Protein AF-A0A6B3HM59-F1 (afdb_monomer_lite)

pLDDT: mean 80.78, std 17.05, range [35.06, 98.44]

Foldseek 3Di:
DDFDQDPLRQTDDDDDDDDPVVVVPDDDPVVSRPDHGPNLVVLQVQLQVQLQVQQVVVVHHGFRADSVRDTDDDLCPPPPPPPDPDPDDPDPDPPS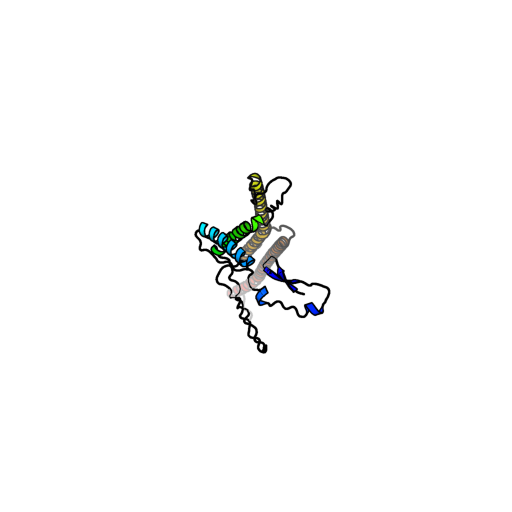PPPPPQPDPVSVSSVVSSVVSVCVSCVVPDDDDDPPDPDDPDDDDDPDDPVDPVVVVVVVVVVVVVVCVVVVVVVVVCCVPVVQVVQLVVQVVVVVVPDLADAGDQDDPDPSSVVRVVSNVVRVVSSVVVVVVVVVVVVVVVVVVVVVVVVVVVVVCVVVVNDDPDD

Secondary structure (DSSP, 8-state):
-EEEE-TTS-EEEE--SS-SHHHHT----HHHHHSPPHHHHHHHHHHHHHHHHHHHHTT-------TTS--SS-----------S-----PPPP--PPPP---SHHHHHHHHHHHHHHHHHHTTTSPSP-------SS----SS----HHHHHHHHHHHHHHHHHHHHHHHHHHHHHHHHHHHHHHHHHHHHTT-S-------SSSHHHHHHHHHHHHHHHHHHHHHHHHHHHHHHHHHHHHHHHHHHHHHHHHHTTSS----

Radius of gyration: 51.24 Å; chains: 1; bounding box: 87×70×143 Å

Structure (mmCIF, N/CA/C/O backbone):
data_AF-A0A6B3HM59-F1
#
_entry.id   AF-A0A6B3HM59-F1
#
loop_
_atom_site.group_PDB
_atom_site.id
_atom_site.type_symbol
_atom_site.label_atom_id
_atom_site.label_alt_id
_atom_site.label_comp_id
_atom_site.label_asym_id
_atom_site.label_entity_id
_atom_site.label_seq_id
_atom_site.pdbx_PDB_ins_code
_atom_site.Cartn_x
_atom_site.Cartn_y
_atom_site.Cartn_z
_atom_site.occupancy
_atom_site.B_iso_or_equiv
_atom_site.auth_seq_id
_atom_site.auth_comp_id
_atom_site.auth_asym_id
_atom_site.auth_atom_id
_atom_site.pdbx_PDB_model_num
ATOM 1 N N . SER A 1 1 ? 33.355 -43.695 -51.136 1.00 66.31 1 SER A N 1
ATOM 2 C CA . SER A 1 1 ? 33.366 -42.277 -50.733 1.00 66.31 1 SER A CA 1
ATOM 3 C C . SER A 1 1 ? 34.790 -41.801 -50.667 1.00 66.31 1 SER A C 1
ATOM 5 O O . SER A 1 1 ? 35.650 -42.598 -50.321 1.00 66.31 1 SER A O 1
ATOM 7 N N . ASP A 1 2 ? 35.014 -40.525 -50.958 1.00 74.62 2 ASP A N 1
ATOM 8 C CA . ASP A 1 2 ? 36.337 -39.910 -50.875 1.00 74.62 2 ASP A CA 1
ATOM 9 C C . ASP A 1 2 ? 36.331 -38.836 -49.785 1.00 74.62 2 ASP A C 1
ATOM 11 O O . ASP A 1 2 ? 35.329 -38.138 -49.583 1.00 74.62 2 ASP A O 1
ATOM 15 N N . VAL A 1 3 ? 37.447 -38.706 -49.065 1.00 74.69 3 VAL A N 1
ATOM 16 C CA . VAL A 1 3 ? 37.662 -37.571 -48.165 1.00 74.69 3 VAL A CA 1
ATOM 17 C C . VAL A 1 3 ? 38.128 -36.405 -49.020 1.00 74.69 3 VAL A C 1
ATOM 19 O O . VAL A 1 3 ? 39.218 -36.426 -49.586 1.00 74.69 3 VAL A O 1
ATOM 22 N N . VAL A 1 4 ? 37.288 -35.383 -49.121 1.00 80.88 4 VAL A N 1
ATOM 23 C CA . VAL A 1 4 ? 37.597 -34.161 -49.862 1.00 80.88 4 VAL A CA 1
ATOM 24 C C . VAL A 1 4 ? 37.768 -33.005 -48.889 1.00 80.88 4 VAL A C 1
ATOM 26 O O . VAL A 1 4 ? 37.036 -32.878 -47.905 1.00 80.88 4 VAL A O 1
ATOM 29 N N . VAL A 1 5 ? 38.737 -32.137 -49.163 1.00 79.94 5 VAL A N 1
ATOM 30 C CA . VAL A 1 5 ? 38.963 -30.932 -48.362 1.00 79.94 5 VAL A CA 1
ATOM 31 C C . VAL A 1 5 ? 37.978 -29.860 -48.815 1.00 79.94 5 VAL A C 1
ATOM 33 O O . VAL A 1 5 ? 37.959 -29.467 -49.981 1.00 79.94 5 VAL A O 1
ATOM 36 N N . GLY A 1 6 ? 37.124 -29.404 -47.900 1.00 77.31 6 GLY A N 1
ATOM 37 C CA . GLY A 1 6 ? 36.188 -28.320 -48.172 1.00 77.31 6 GLY A CA 1
ATOM 38 C C . GLY A 1 6 ? 36.885 -26.955 -48.291 1.00 77.31 6 GLY A C 1
ATOM 39 O O . GLY A 1 6 ? 38.036 -26.809 -47.882 1.00 77.31 6 GLY A O 1
ATOM 40 N N . PRO A 1 7 ? 36.182 -25.912 -48.768 1.00 79.00 7 PRO A N 1
ATOM 41 C CA . PRO A 1 7 ? 36.724 -24.551 -48.878 1.00 79.00 7 PRO A CA 1
ATOM 42 C C . PRO A 1 7 ? 37.246 -23.965 -47.555 1.00 79.00 7 PRO A C 1
ATOM 44 O O . PRO A 1 7 ? 38.160 -23.147 -47.550 1.00 79.00 7 PRO A O 1
ATOM 47 N N . SER A 1 8 ? 36.702 -24.409 -46.418 1.00 75.81 8 SER A N 1
ATOM 48 C CA . SER A 1 8 ? 37.180 -24.039 -45.080 1.00 75.81 8 SER A CA 1
ATOM 49 C C . SER A 1 8 ? 38.502 -24.717 -44.693 1.00 75.81 8 SER A C 1
ATOM 51 O O . SER A 1 8 ? 39.077 -24.398 -43.656 1.00 75.81 8 SER A O 1
ATOM 53 N N . GLY A 1 9 ? 39.005 -25.653 -45.501 1.00 80.62 9 GLY A N 1
ATOM 54 C CA . GLY A 1 9 ? 40.122 -26.530 -45.155 1.00 80.62 9 GLY A CA 1
ATOM 55 C C . GLY A 1 9 ? 39.717 -27.715 -44.276 1.00 80.62 9 GLY A C 1
ATOM 56 O O . GLY A 1 9 ? 40.585 -28.485 -43.880 1.00 80.62 9 GLY A O 1
ATOM 57 N N . ARG A 1 10 ? 38.422 -27.865 -43.964 1.00 82.44 10 ARG A N 1
ATOM 58 C CA . ARG A 1 10 ? 37.894 -28.966 -43.150 1.00 82.44 10 ARG A CA 1
ATOM 59 C C . ARG A 1 10 ? 37.622 -30.192 -44.035 1.00 82.44 10 ARG A C 1
ATOM 61 O O . ARG A 1 10 ? 36.978 -30.030 -45.080 1.00 82.44 10 ARG A O 1
ATOM 68 N N . PRO A 1 11 ? 38.089 -31.394 -43.660 1.00 80.31 11 PRO A N 1
ATOM 69 C CA . PRO A 1 11 ? 37.797 -32.604 -44.416 1.00 80.31 11 PRO A CA 1
ATOM 70 C C . PRO A 1 11 ? 36.307 -32.947 -44.307 1.00 80.31 11 PRO A C 1
ATOM 72 O O . PRO A 1 11 ? 35.694 -32.799 -43.250 1.00 80.31 11 PRO A O 1
ATOM 75 N N . ARG A 1 12 ? 35.714 -33.404 -45.410 1.00 78.12 12 ARG A N 1
ATOM 76 C CA . ARG A 1 12 ? 34.357 -33.958 -45.442 1.00 78.12 12 ARG A CA 1
ATOM 77 C C . ARG A 1 12 ? 34.338 -35.235 -46.266 1.00 78.12 12 ARG A C 1
ATOM 79 O O . ARG A 1 12 ? 35.074 -35.363 -47.243 1.00 78.12 12 ARG A O 1
ATOM 86 N N . VAL A 1 13 ? 33.451 -36.150 -45.905 1.00 79.75 13 VAL A N 1
ATOM 87 C CA . VAL A 1 13 ? 33.196 -37.349 -46.702 1.00 79.75 13 VAL A CA 1
ATOM 88 C C . VAL A 1 13 ? 32.230 -36.981 -47.825 1.00 79.75 13 VAL A C 1
ATOM 90 O O . VAL A 1 13 ? 31.124 -36.512 -47.564 1.00 79.75 13 VAL A O 1
ATOM 93 N N . GLN A 1 14 ? 32.641 -37.178 -49.077 1.00 78.69 14 GLN A N 1
ATOM 94 C CA . GLN A 1 14 ? 31.763 -37.053 -50.236 1.00 78.69 14 GLN A CA 1
ATOM 95 C C . GLN A 1 14 ? 31.458 -38.444 -50.796 1.00 78.69 14 GLN A C 1
ATOM 97 O O . GLN A 1 14 ? 32.353 -39.226 -51.128 1.00 78.69 14 GLN A O 1
ATOM 102 N N . MET A 1 15 ? 30.170 -38.765 -50.887 1.00 74.50 15 MET A N 1
ATOM 103 C CA . MET A 1 15 ? 29.704 -39.991 -51.527 1.00 74.50 15 MET A CA 1
ATOM 104 C C . MET A 1 15 ? 29.770 -39.796 -53.044 1.00 74.50 15 MET A C 1
ATOM 106 O O . MET A 1 15 ? 29.109 -38.913 -53.588 1.00 74.50 15 MET A O 1
ATOM 110 N N . VAL A 1 16 ? 30.604 -40.591 -53.715 1.00 67.94 16 VAL A N 1
ATOM 111 C CA . VAL A 1 16 ? 30.752 -40.598 -55.175 1.00 67.94 16 VAL A CA 1
ATOM 112 C C . VAL A 1 16 ? 30.249 -41.950 -55.676 1.00 67.94 16 VAL A C 1
ATOM 114 O O . VAL A 1 16 ? 30.819 -42.985 -55.327 1.00 67.94 16 VAL A O 1
ATOM 117 N N . GLY A 1 17 ? 29.175 -41.938 -56.469 1.00 69.19 17 GLY A N 1
ATOM 118 C CA . GLY A 1 17 ? 28.487 -43.150 -56.927 1.00 69.19 17 GLY A CA 1
ATOM 119 C C . GLY A 1 17 ? 27.521 -43.748 -55.894 1.00 69.19 17 GLY A C 1
ATOM 120 O O . GLY A 1 17 ? 27.390 -43.241 -54.782 1.00 69.19 17 GLY A O 1
ATOM 121 N N . ASN A 1 18 ? 26.829 -44.824 -56.281 1.00 66.06 18 ASN A N 1
ATOM 122 C CA . ASN A 1 18 ? 25.777 -45.478 -55.489 1.00 66.06 18 ASN A CA 1
ATOM 123 C C . ASN A 1 18 ? 26.248 -46.830 -54.911 1.00 66.06 18 ASN A C 1
ATOM 125 O O . ASN A 1 18 ? 25.523 -47.819 -54.961 1.00 66.06 18 ASN A O 1
ATOM 129 N N . ASP A 1 19 ? 27.498 -46.882 -54.442 1.00 68.38 19 ASP A N 1
ATOM 130 C CA . ASP A 1 19 ? 28.125 -48.085 -53.883 1.00 68.38 19 ASP A CA 1
ATOM 131 C C . ASP A 1 19 ? 28.191 -47.985 -52.342 1.00 68.38 19 ASP A C 1
ATOM 133 O O . ASP A 1 19 ? 29.034 -47.249 -51.809 1.00 68.38 19 ASP A O 1
ATOM 137 N N . PRO A 1 20 ? 27.286 -48.671 -51.616 1.00 63.97 20 PRO A N 1
ATOM 138 C CA . PRO A 1 20 ? 27.190 -48.585 -50.162 1.00 63.97 20 PRO A CA 1
ATOM 139 C C . PRO A 1 20 ? 28.364 -49.254 -49.429 1.00 63.97 20 PRO A C 1
ATOM 141 O O . PRO A 1 20 ? 28.675 -48.842 -48.310 1.00 63.97 20 PRO A O 1
ATOM 144 N N . GLU A 1 21 ? 29.071 -50.218 -50.033 1.00 68.81 21 GLU A N 1
ATOM 145 C CA . GLU A 1 21 ? 30.204 -50.886 -49.369 1.00 68.81 21 GLU A CA 1
ATOM 146 C C . GLU A 1 21 ? 31.419 -49.961 -49.253 1.00 68.81 21 GLU A C 1
ATOM 148 O O . GLU A 1 21 ? 32.135 -49.954 -48.249 1.00 68.81 21 GLU A O 1
ATOM 153 N N . ARG A 1 22 ? 31.603 -49.077 -50.237 1.00 64.19 22 ARG A N 1
ATOM 154 C CA . ARG A 1 22 ? 32.693 -48.090 -50.271 1.00 64.19 22 ARG A CA 1
ATOM 155 C C . ARG A 1 22 ? 32.616 -47.046 -49.149 1.00 64.19 22 ARG A C 1
ATOM 157 O O . ARG A 1 22 ? 33.618 -46.390 -48.859 1.00 64.19 22 ARG A O 1
ATOM 164 N N . ALA A 1 23 ? 31.444 -46.863 -48.542 1.00 62.94 23 ALA A N 1
ATOM 165 C CA . ALA A 1 23 ? 31.237 -45.961 -47.411 1.00 62.94 23 ALA A CA 1
ATOM 166 C C . ALA A 1 23 ? 31.668 -46.571 -46.074 1.00 62.94 23 ALA A C 1
ATOM 168 O O . ALA A 1 23 ? 32.182 -45.854 -45.219 1.00 62.94 23 ALA A O 1
ATOM 169 N N . LEU A 1 24 ? 31.538 -47.893 -45.921 1.00 65.12 24 LEU A N 1
ATOM 170 C CA . LEU A 1 24 ? 31.841 -48.610 -44.677 1.00 65.12 24 LEU A CA 1
ATOM 171 C C . LEU A 1 24 ? 33.333 -48.580 -44.311 1.00 65.12 24 LEU A C 1
ATOM 173 O O . LEU A 1 24 ? 33.685 -48.678 -43.137 1.00 65.12 24 LEU A O 1
ATOM 177 N N . TYR A 1 25 ? 34.212 -48.406 -45.303 1.00 65.19 25 TYR A N 1
ATOM 178 C CA . TYR A 1 25 ? 35.666 -48.391 -45.112 1.00 65.19 25 TYR A CA 1
ATOM 179 C C . TYR A 1 25 ? 36.288 -46.986 -45.091 1.00 65.19 25 TYR A C 1
ATOM 181 O O . TYR A 1 25 ? 37.486 -46.856 -44.841 1.00 65.19 25 TYR A O 1
ATOM 189 N N . THR A 1 26 ? 35.509 -45.923 -45.326 1.00 67.69 26 THR A N 1
ATOM 190 C CA . THR A 1 26 ? 36.031 -44.547 -45.289 1.00 67.69 26 THR A CA 1
ATOM 191 C C . THR A 1 26 ? 36.061 -44.047 -43.850 1.00 67.69 26 THR A C 1
ATOM 193 O O . THR A 1 26 ? 35.017 -43.887 -43.224 1.00 67.69 26 THR A O 1
ATOM 196 N N . LYS A 1 27 ? 37.257 -43.780 -43.320 1.00 64.69 27 LYS A N 1
ATOM 197 C CA . LYS A 1 27 ? 37.447 -43.246 -41.966 1.00 64.69 27 LYS A CA 1
ATOM 198 C C . LYS A 1 27 ? 37.982 -41.817 -42.045 1.00 64.69 27 LYS A C 1
ATOM 200 O O . LYS A 1 27 ? 38.971 -41.572 -42.727 1.00 64.69 27 LYS A O 1
ATOM 205 N N . CYS A 1 28 ? 37.339 -40.891 -41.339 1.00 64.31 28 CYS A N 1
ATOM 206 C CA . CYS A 1 28 ? 37.935 -39.603 -40.983 1.00 64.31 28 CYS A CA 1
ATOM 207 C C . CYS A 1 28 ? 38.449 -39.725 -39.549 1.00 64.31 28 CYS A C 1
ATOM 209 O O . CYS A 1 28 ? 37.668 -40.071 -38.661 1.00 64.31 28 CYS A O 1
ATOM 211 N N . GLU A 1 29 ? 39.737 -39.479 -39.317 1.00 66.00 29 GLU A N 1
ATOM 212 C CA . GLU A 1 29 ? 40.248 -39.427 -37.950 1.00 66.00 29 GLU A CA 1
ATOM 213 C C . GLU A 1 29 ? 39.618 -38.239 -37.206 1.00 66.00 29 GLU A C 1
ATOM 215 O O . GLU A 1 29 ? 39.540 -37.126 -37.727 1.00 66.00 29 GLU A O 1
ATOM 220 N N . LEU A 1 30 ? 39.128 -38.482 -35.987 1.00 60.22 30 LEU A N 1
ATOM 221 C CA . LEU A 1 30 ? 38.480 -37.468 -35.141 1.00 60.22 30 LEU A CA 1
ATOM 222 C C . LEU A 1 30 ? 39.427 -36.301 -34.803 1.00 60.22 30 LEU A C 1
ATOM 224 O O . LEU A 1 30 ? 38.993 -35.155 -34.719 1.00 60.22 30 LEU A O 1
ATOM 228 N N . SER A 1 31 ? 40.728 -36.573 -34.699 1.00 59.97 31 SER A N 1
ATOM 229 C CA . SER A 1 31 ? 41.796 -35.582 -34.499 1.00 59.97 31 SER A CA 1
ATOM 230 C C . SER A 1 31 ? 41.824 -34.500 -35.584 1.00 59.97 31 SER A C 1
ATOM 232 O O . SER A 1 31 ? 42.007 -33.321 -35.275 1.00 59.97 31 SER A O 1
ATOM 234 N N . ASP A 1 32 ? 41.583 -34.873 -36.842 1.00 60.16 32 ASP A N 1
ATOM 235 C CA . ASP A 1 32 ? 41.580 -33.945 -37.979 1.00 60.16 32 ASP A CA 1
ATOM 236 C C . ASP A 1 32 ? 40.306 -33.084 -38.045 1.00 60.16 32 ASP A C 1
ATOM 238 O O . ASP A 1 32 ? 40.286 -32.038 -38.700 1.00 60.16 32 ASP A O 1
ATOM 242 N N . LEU A 1 33 ? 39.236 -33.498 -37.358 1.00 63.56 33 LEU A N 1
ATOM 243 C CA . LEU A 1 33 ? 37.990 -32.737 -37.221 1.00 63.56 33 LEU A CA 1
ATOM 244 C C . LEU A 1 33 ? 38.073 -31.693 -36.094 1.00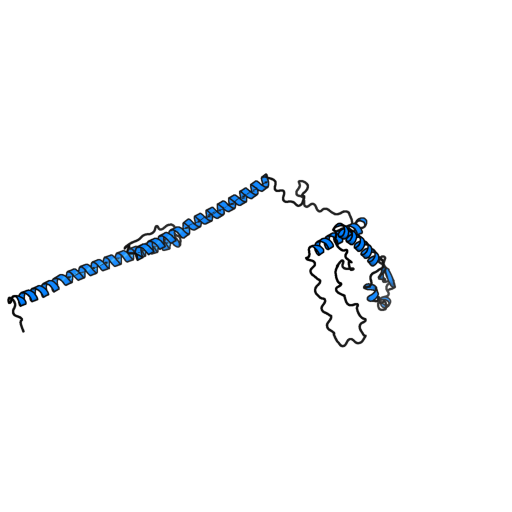 63.56 33 LEU A C 1
ATOM 246 O O . LEU A 1 33 ? 37.471 -30.620 -36.216 1.00 63.56 33 LEU A O 1
ATOM 250 N N . ASP A 1 34 ? 38.837 -31.975 -35.038 1.00 64.31 34 ASP A N 1
ATOM 251 C CA . ASP A 1 34 ? 38.964 -31.101 -33.865 1.00 64.31 34 ASP A CA 1
ATOM 252 C C . ASP A 1 34 ? 40.149 -30.122 -33.952 1.00 64.31 34 ASP A C 1
ATOM 254 O O . ASP A 1 34 ? 40.161 -29.084 -33.276 1.00 64.31 34 ASP A O 1
ATOM 258 N N . ALA A 1 35 ? 41.136 -30.365 -34.819 1.00 72.56 35 ALA A N 1
ATOM 259 C CA . ALA A 1 35 ? 42.233 -29.427 -35.064 1.00 72.56 35 ALA A CA 1
ATOM 260 C C . ALA A 1 35 ? 41.754 -28.150 -35.793 1.00 72.56 35 ALA A C 1
ATOM 262 O O . ALA A 1 35 ? 40.838 -28.203 -36.616 1.00 72.56 35 ALA A O 1
ATOM 263 N N . PRO A 1 36 ? 42.345 -26.968 -35.518 1.00 76.50 36 PRO A N 1
ATOM 264 C CA . PRO A 1 36 ? 41.904 -25.742 -36.158 1.00 76.50 36 PRO A CA 1
ATOM 265 C C . PRO A 1 36 ? 42.410 -25.715 -37.591 1.00 76.50 36 PRO A C 1
ATOM 267 O O . PRO A 1 36 ? 43.612 -25.872 -37.854 1.00 76.50 36 PRO A O 1
ATOM 270 N N . THR A 1 37 ? 41.516 -25.425 -38.526 1.00 85.44 37 THR A N 1
ATOM 271 C CA . THR A 1 37 ? 41.925 -25.268 -39.919 1.00 85.44 37 THR A CA 1
ATOM 272 C C . THR A 1 37 ? 42.835 -24.042 -40.080 1.00 85.44 37 THR A C 1
ATOM 274 O O . THR A 1 37 ? 42.958 -23.168 -39.213 1.00 85.44 37 THR A O 1
ATOM 277 N N . ARG A 1 38 ? 43.533 -23.947 -41.216 1.00 84.88 38 ARG A N 1
ATOM 278 C CA . ARG A 1 38 ? 44.337 -22.753 -41.534 1.00 84.88 38 ARG A CA 1
ATOM 279 C C . ARG A 1 38 ? 43.472 -21.486 -41.594 1.00 84.88 38 ARG A C 1
ATOM 281 O O . ARG A 1 38 ? 43.928 -20.424 -41.177 1.00 84.88 38 ARG A O 1
ATOM 288 N N . THR A 1 39 ? 42.248 -21.604 -42.108 1.00 87.25 39 THR A N 1
ATOM 289 C CA . THR A 1 39 ? 41.317 -20.476 -42.242 1.00 87.25 39 THR A CA 1
ATOM 290 C C . THR A 1 39 ? 40.785 -20.034 -40.878 1.00 87.25 39 THR A C 1
ATOM 292 O O . THR A 1 39 ? 40.776 -18.838 -40.602 1.00 87.25 39 THR A O 1
ATOM 295 N N . GLU A 1 40 ? 40.464 -20.980 -39.991 1.00 87.06 40 GLU A N 1
ATOM 296 C CA . GLU A 1 40 ? 40.026 -20.711 -38.615 1.00 87.06 40 GLU A CA 1
ATOM 297 C C . GLU A 1 40 ? 41.105 -19.989 -37.799 1.00 87.06 40 GLU A C 1
ATOM 299 O O . GLU A 1 40 ? 40.804 -18.984 -37.159 1.00 87.06 40 GLU A O 1
ATOM 304 N N . ARG A 1 41 ? 42.374 -20.427 -37.872 1.00 88.31 41 ARG A N 1
ATOM 305 C CA . ARG A 1 41 ? 43.490 -19.724 -37.201 1.00 88.31 41 ARG A CA 1
ATOM 306 C C . ARG A 1 41 ? 43.638 -18.296 -37.698 1.00 88.31 41 ARG A C 1
ATOM 308 O O . ARG A 1 41 ? 43.670 -17.369 -36.900 1.00 88.31 41 ARG A O 1
ATOM 315 N N . LYS A 1 42 ? 43.653 -18.120 -39.021 1.00 90.12 42 LYS A N 1
ATOM 316 C CA . LYS A 1 42 ? 43.772 -16.798 -39.642 1.00 90.12 42 LYS A CA 1
ATOM 317 C C . LYS A 1 42 ? 42.635 -15.861 -39.212 1.00 90.12 42 LYS A C 1
ATOM 319 O O . LYS A 1 42 ? 42.884 -14.687 -38.955 1.00 90.12 42 LYS A O 1
ATOM 324 N N . ALA A 1 43 ? 41.403 -16.366 -39.134 1.00 90.31 43 ALA A N 1
ATOM 325 C CA . ALA A 1 43 ? 40.252 -15.587 -38.687 1.00 90.31 43 ALA A CA 1
ATOM 326 C C . ALA A 1 43 ? 40.347 -15.222 -37.196 1.00 90.31 43 ALA A C 1
ATOM 328 O O . ALA A 1 43 ? 40.107 -14.070 -36.835 1.00 90.31 43 ALA A O 1
ATOM 329 N N . LEU A 1 44 ? 40.743 -16.169 -36.343 1.00 92.00 44 LEU A N 1
ATOM 330 C CA . LEU A 1 44 ? 40.898 -15.939 -34.907 1.00 92.00 44 LEU A CA 1
ATOM 331 C C . LEU A 1 44 ? 42.029 -14.944 -34.600 1.00 92.00 44 LEU A C 1
ATOM 333 O O . LEU A 1 44 ? 41.862 -14.072 -33.754 1.00 92.00 44 LEU A O 1
ATOM 337 N N . ASP A 1 45 ? 43.155 -15.017 -35.312 1.00 92.12 45 ASP A N 1
ATOM 338 C CA . ASP A 1 45 ? 44.260 -14.064 -35.156 1.00 92.12 45 ASP A CA 1
ATOM 339 C C . ASP A 1 45 ? 43.860 -12.642 -35.572 1.00 92.12 45 ASP A C 1
ATOM 341 O O . ASP A 1 45 ? 44.173 -11.682 -34.868 1.00 92.12 45 ASP A O 1
ATOM 345 N N . ALA A 1 46 ? 43.117 -12.498 -36.675 1.00 93.62 46 ALA A N 1
ATOM 346 C CA . ALA A 1 46 ? 42.589 -11.202 -37.099 1.00 93.62 46 ALA A CA 1
ATOM 347 C C . ALA A 1 46 ? 41.600 -10.619 -36.073 1.00 93.62 46 ALA A C 1
ATOM 349 O O . ALA A 1 46 ? 41.662 -9.429 -35.765 1.00 93.62 46 ALA A O 1
ATOM 350 N N . LEU A 1 47 ? 40.728 -11.459 -35.505 1.00 94.69 47 LEU A N 1
ATOM 351 C CA . LEU A 1 47 ? 39.782 -11.049 -34.468 1.00 94.69 47 LEU A CA 1
ATOM 352 C C . LEU A 1 47 ? 40.498 -10.607 -33.183 1.00 94.69 47 LEU A C 1
ATOM 354 O O . LEU A 1 47 ? 40.168 -9.557 -32.635 1.00 94.69 47 LEU A O 1
ATOM 358 N N . ASN A 1 48 ? 41.504 -11.370 -32.739 1.00 93.31 48 ASN A N 1
ATOM 359 C CA . ASN A 1 48 ? 42.344 -11.013 -31.593 1.00 93.31 48 ASN A CA 1
ATOM 360 C C . ASN A 1 48 ? 43.027 -9.654 -31.803 1.00 93.31 48 ASN A C 1
ATOM 362 O O . ASN A 1 48 ? 42.996 -8.812 -30.913 1.00 93.31 48 ASN A O 1
ATOM 366 N N . GLY A 1 49 ? 43.572 -9.396 -32.997 1.00 94.56 49 GLY A N 1
ATOM 367 C CA . GLY A 1 49 ? 44.205 -8.111 -33.311 1.00 94.56 49 GLY A CA 1
ATOM 368 C C . GLY A 1 49 ? 43.253 -6.911 -33.200 1.00 94.56 49 GLY A C 1
ATOM 369 O O . GLY A 1 49 ? 43.630 -5.873 -32.653 1.00 94.56 49 GLY A O 1
ATOM 370 N N . LEU A 1 50 ? 42.012 -7.053 -33.674 1.00 95.19 50 LEU A N 1
ATOM 371 C CA . LEU A 1 50 ? 40.983 -6.009 -33.578 1.00 95.19 50 LEU A CA 1
ATOM 372 C C . LEU A 1 50 ? 40.506 -5.796 -32.131 1.00 95.19 50 LEU A C 1
ATOM 374 O O . LEU A 1 50 ? 40.374 -4.653 -31.682 1.00 95.19 50 LEU A O 1
ATOM 378 N N . ALA A 1 51 ? 40.290 -6.883 -31.385 1.00 93.56 51 ALA A N 1
ATOM 379 C CA . ALA A 1 51 ? 39.897 -6.821 -29.979 1.00 93.56 51 ALA A CA 1
ATOM 380 C C . ALA A 1 51 ? 40.990 -6.161 -29.118 1.00 93.56 51 ALA A C 1
ATOM 382 O O . ALA A 1 51 ? 40.695 -5.246 -28.347 1.00 93.56 51 ALA A O 1
ATOM 383 N N . ASP A 1 52 ? 42.258 -6.530 -29.324 1.00 93.62 52 ASP A N 1
ATOM 384 C CA . ASP A 1 52 ? 43.408 -5.930 -28.641 1.00 93.62 52 ASP A CA 1
ATOM 385 C C . ASP A 1 52 ? 43.552 -4.439 -28.963 1.00 93.62 52 ASP A C 1
ATOM 387 O O . ASP A 1 52 ? 43.861 -3.635 -28.083 1.00 93.62 52 ASP A O 1
ATOM 391 N N . ALA A 1 53 ? 43.306 -4.035 -30.212 1.00 94.62 53 ALA A N 1
ATOM 392 C CA . ALA A 1 53 ? 43.323 -2.625 -30.589 1.00 94.62 53 ALA A CA 1
ATOM 393 C C . ALA A 1 53 ? 42.230 -1.821 -29.861 1.00 94.62 53 ALA A C 1
ATOM 395 O O . ALA A 1 53 ? 42.475 -0.685 -29.451 1.00 94.62 53 ALA A O 1
ATOM 396 N N . CYS A 1 54 ? 41.039 -2.400 -29.674 1.00 95.50 54 CYS A N 1
ATOM 397 C CA . CYS A 1 54 ? 39.963 -1.801 -28.883 1.00 95.50 54 CYS A CA 1
ATOM 398 C C . CYS A 1 54 ? 40.340 -1.673 -27.400 1.00 95.50 54 CYS A C 1
ATOM 400 O O . CYS A 1 54 ? 40.213 -0.586 -26.833 1.00 95.50 54 CYS A O 1
ATOM 402 N N . LEU A 1 55 ? 40.871 -2.739 -26.798 1.00 92.75 55 LEU A N 1
ATOM 403 C CA . LEU A 1 55 ? 41.270 -2.764 -25.388 1.00 92.75 55 LEU A CA 1
ATOM 404 C C . LEU A 1 55 ? 42.405 -1.782 -25.088 1.00 92.75 55 LEU A C 1
ATOM 406 O O . LEU A 1 55 ? 42.328 -1.025 -24.120 1.00 92.75 55 LEU A O 1
ATOM 410 N N . LYS A 1 56 ? 43.401 -1.693 -25.976 1.00 93.62 56 LYS A N 1
ATOM 411 C CA . LYS A 1 56 ? 44.495 -0.717 -25.859 1.00 93.62 56 LYS A CA 1
ATOM 412 C C . LYS A 1 56 ? 43.997 0.726 -25.855 1.00 93.62 56 LYS A C 1
ATOM 414 O O . LYS A 1 56 ? 44.502 1.531 -25.078 1.00 93.62 56 LYS A O 1
ATOM 419 N N . ARG A 1 57 ? 42.986 1.066 -26.668 1.00 94.12 57 ARG A N 1
ATOM 420 C CA . ARG A 1 57 ? 42.370 2.411 -26.650 1.00 94.12 57 ARG A CA 1
ATOM 421 C C . ARG A 1 57 ? 41.668 2.724 -25.328 1.00 94.12 57 ARG A C 1
ATOM 423 O O . ARG A 1 57 ? 41.554 3.891 -24.976 1.00 94.12 57 ARG A O 1
ATOM 430 N N . GLN A 1 58 ? 41.223 1.701 -24.605 1.00 92.25 58 GLN A N 1
ATOM 431 C CA . GLN A 1 58 ? 40.618 1.828 -23.279 1.00 92.25 58 GLN A CA 1
ATOM 432 C C . GLN A 1 58 ? 41.649 1.743 -22.138 1.00 92.25 58 GLN A C 1
ATOM 434 O O . GLN A 1 58 ? 41.256 1.733 -20.976 1.00 92.25 58 GLN A O 1
ATOM 439 N N . GLY A 1 59 ? 42.953 1.666 -22.444 1.00 91.06 59 GLY A N 1
ATOM 440 C CA . GLY A 1 59 ? 44.016 1.542 -21.440 1.00 91.06 59 GLY A CA 1
ATOM 441 C C . GLY A 1 59 ? 44.076 0.173 -20.754 1.00 91.06 59 GLY A C 1
ATOM 442 O O . GLY A 1 59 ? 44.569 0.079 -19.635 1.00 91.06 59 GLY A O 1
ATOM 443 N N . ARG A 1 60 ? 43.553 -0.877 -21.399 1.00 87.62 60 ARG A N 1
ATOM 444 C CA . ARG A 1 60 ? 43.433 -2.232 -20.840 1.00 87.62 60 ARG A CA 1
ATOM 445 C C . ARG A 1 60 ? 44.437 -3.193 -21.474 1.00 87.62 60 ARG A C 1
ATOM 447 O O . ARG A 1 60 ? 44.873 -2.991 -22.611 1.00 87.62 60 ARG A O 1
ATOM 454 N N . GLU A 1 61 ? 44.782 -4.252 -20.744 1.00 85.69 61 GLU A N 1
ATOM 455 C CA . GLU A 1 61 ? 45.601 -5.344 -21.277 1.00 85.69 61 GLU A CA 1
ATOM 456 C C . GLU A 1 61 ? 44.843 -6.126 -22.360 1.00 85.69 61 GLU A C 1
ATOM 458 O O . GLU A 1 61 ? 43.622 -6.283 -22.303 1.00 85.69 61 GLU A O 1
ATOM 463 N N . GLY A 1 62 ? 45.581 -6.584 -23.373 1.00 82.44 62 GLY A N 1
ATOM 464 C CA . GLY A 1 62 ? 45.030 -7.401 -24.453 1.00 82.44 62 GLY A CA 1
ATOM 465 C C . GLY A 1 62 ? 44.654 -8.803 -23.979 1.00 82.44 62 GLY A C 1
ATOM 466 O O . GLY A 1 62 ? 45.204 -9.310 -23.000 1.00 82.44 62 GLY A O 1
ATOM 467 N N . VAL A 1 63 ? 43.739 -9.450 -24.701 1.00 84.81 63 VAL A N 1
ATOM 468 C CA . VAL A 1 63 ? 43.275 -10.807 -24.385 1.00 84.81 63 VAL A CA 1
ATOM 469 C C . VAL A 1 63 ? 43.428 -11.726 -25.586 1.00 84.81 63 VAL A C 1
ATOM 471 O O . VAL A 1 63 ? 43.294 -11.319 -26.736 1.00 84.81 63 VAL A O 1
ATOM 474 N N . ARG A 1 64 ? 43.676 -13.010 -25.320 1.00 86.12 64 ARG A N 1
ATOM 475 C CA . ARG A 1 64 ? 43.701 -14.045 -26.357 1.00 86.12 64 ARG A CA 1
ATOM 476 C C . ARG A 1 64 ? 42.413 -14.851 -26.287 1.00 86.12 64 ARG A C 1
ATOM 478 O O . ARG A 1 64 ? 42.139 -15.507 -25.286 1.00 86.12 64 ARG A O 1
ATOM 485 N N . LEU A 1 65 ? 41.639 -14.780 -27.360 1.00 85.19 65 LEU A N 1
ATOM 486 C CA . LEU A 1 65 ? 40.419 -15.548 -27.548 1.00 85.19 65 LEU A CA 1
ATOM 487 C C . LEU A 1 65 ? 40.750 -16.970 -27.997 1.00 85.19 65 LEU A C 1
ATOM 489 O O . LEU A 1 65 ? 41.605 -17.175 -28.866 1.00 85.19 65 LEU A O 1
ATOM 493 N N . ASN A 1 66 ? 40.021 -17.942 -27.454 1.00 82.69 66 ASN A N 1
ATOM 494 C CA . ASN A 1 66 ? 39.980 -19.304 -27.977 1.00 82.69 66 ASN A CA 1
ATOM 495 C C . ASN A 1 66 ? 38.933 -19.435 -29.105 1.00 82.69 66 ASN A C 1
ATOM 497 O O . ASN A 1 66 ? 38.247 -18.477 -29.467 1.00 82.69 66 ASN A O 1
ATOM 501 N N . ARG A 1 67 ? 38.769 -20.639 -29.669 1.00 77.81 67 ARG A N 1
ATOM 502 C CA . ARG A 1 67 ? 37.813 -20.868 -30.775 1.00 77.81 67 ARG A CA 1
ATOM 503 C C . ARG A 1 67 ? 36.347 -20.664 -30.391 1.00 77.81 67 ARG A C 1
ATOM 505 O O . ARG A 1 67 ? 35.535 -20.383 -31.264 1.00 77.81 67 ARG A O 1
ATOM 512 N N . GLY A 1 68 ? 36.018 -20.802 -29.108 1.00 77.81 68 GLY A N 1
ATOM 513 C CA . GLY A 1 68 ? 34.691 -20.508 -28.573 1.00 77.81 68 GLY A CA 1
ATOM 514 C C . GLY A 1 68 ? 34.464 -19.019 -28.302 1.00 77.81 68 GLY A C 1
ATOM 515 O O . GLY A 1 68 ? 33.410 -18.665 -27.791 1.00 77.81 68 GLY A O 1
ATOM 516 N N . LEU A 1 69 ? 35.428 -18.155 -28.649 1.00 83.19 69 LEU A N 1
ATOM 517 C CA . LEU A 1 69 ? 35.420 -16.718 -28.364 1.00 83.19 69 LEU A CA 1
ATOM 518 C C . LEU A 1 69 ? 35.450 -16.389 -26.862 1.00 83.19 69 LEU A C 1
ATOM 520 O O . LEU A 1 69 ? 35.047 -15.299 -26.464 1.00 83.19 69 LEU A O 1
ATOM 524 N N . TYR A 1 70 ? 35.959 -17.309 -26.040 1.00 80.31 70 TYR A N 1
ATOM 525 C CA . TYR A 1 70 ? 36.200 -17.087 -24.615 1.00 80.31 70 TYR A CA 1
ATOM 526 C C . TYR A 1 70 ? 37.630 -16.590 -24.380 1.00 80.31 70 TYR A C 1
ATOM 528 O O . TYR A 1 70 ? 38.542 -16.929 -25.138 1.00 80.31 70 TYR A O 1
ATOM 536 N N . TRP A 1 71 ? 37.823 -15.822 -23.309 1.00 80.69 71 TRP A N 1
ATOM 537 C CA . TRP A 1 71 ? 39.111 -15.299 -22.844 1.00 80.69 71 TRP A CA 1
ATOM 538 C C . TRP A 1 71 ? 39.384 -15.739 -21.399 1.00 80.69 71 TRP A C 1
ATOM 540 O O . TRP A 1 71 ? 38.467 -16.096 -20.662 1.00 80.69 71 TRP A O 1
ATOM 550 N N . GLY A 1 72 ? 40.651 -15.695 -20.983 1.00 69.69 72 GLY A N 1
ATOM 551 C CA . GLY A 1 72 ? 41.092 -16.111 -19.646 1.00 69.69 72 GLY A CA 1
ATOM 552 C C . GLY A 1 72 ? 41.862 -17.432 -19.657 1.00 69.69 72 GLY A C 1
ATOM 553 O O . GLY A 1 72 ? 42.048 -18.038 -20.711 1.00 69.69 72 GLY A O 1
ATOM 554 N N . LYS A 1 73 ? 42.363 -17.858 -18.485 1.00 57.06 73 LYS A N 1
ATOM 555 C CA . LYS A 1 73 ? 43.066 -19.145 -18.343 1.00 57.06 73 LYS A CA 1
ATOM 556 C C . LYS A 1 73 ? 42.159 -20.247 -18.874 1.00 57.06 73 LYS A C 1
ATOM 558 O O . LYS A 1 73 ? 41.042 -20.403 -18.390 1.00 57.06 73 LYS A O 1
ATOM 563 N N . GLU A 1 74 ? 42.644 -20.956 -19.886 1.00 48.91 74 GLU A N 1
ATOM 564 C CA . GLU A 1 74 ? 41.942 -22.072 -20.498 1.00 48.91 74 GLU A CA 1
ATOM 565 C C . GLU A 1 74 ? 41.413 -23.007 -19.406 1.00 48.91 74 GLU A C 1
ATOM 567 O O . GLU A 1 74 ? 42.172 -23.482 -18.558 1.00 48.91 74 GLU A O 1
ATOM 572 N N . ILE A 1 75 ? 40.119 -23.331 -19.472 1.00 43.88 75 ILE A N 1
ATOM 573 C CA . ILE A 1 75 ? 39.715 -24.693 -19.141 1.00 43.88 75 ILE A CA 1
ATOM 574 C C . ILE A 1 75 ? 40.518 -25.529 -20.129 1.00 43.88 75 ILE A C 1
ATOM 576 O O . ILE A 1 75 ? 40.207 -25.541 -21.321 1.00 43.88 75 ILE A O 1
ATOM 580 N N . ALA A 1 76 ? 41.612 -26.120 -19.658 1.00 36.34 76 ALA A N 1
ATOM 581 C CA . ALA A 1 76 ? 42.346 -27.109 -20.413 1.00 36.34 76 ALA A CA 1
ATOM 582 C C . ALA A 1 76 ? 41.354 -28.238 -20.698 1.00 36.34 76 ALA A C 1
ATOM 584 O O . ALA A 1 76 ? 41.152 -29.130 -19.873 1.00 36.34 76 ALA A O 1
ATOM 585 N N . VAL A 1 77 ? 40.679 -28.178 -21.848 1.00 41.50 77 VAL A N 1
ATOM 586 C CA . VAL A 1 77 ? 40.028 -29.354 -22.399 1.00 41.50 77 VAL A CA 1
ATOM 587 C C . VAL A 1 77 ? 41.194 -30.267 -22.695 1.00 41.50 77 VAL A C 1
ATOM 589 O O . VAL A 1 77 ? 41.968 -30.035 -23.621 1.00 41.50 77 VAL A O 1
ATOM 592 N N . THR A 1 78 ? 41.394 -31.203 -21.774 1.00 35.06 78 THR A N 1
ATOM 593 C CA . THR A 1 78 ? 42.443 -32.205 -21.839 1.00 35.06 78 THR A CA 1
ATOM 594 C C . THR A 1 78 ? 42.386 -32.778 -23.246 1.00 35.06 78 THR A C 1
ATOM 596 O O . THR A 1 78 ? 41.321 -33.242 -23.657 1.00 35.06 78 THR A O 1
ATOM 599 N N . GLU A 1 79 ? 43.484 -32.670 -24.004 1.00 36.88 79 GLU A N 1
ATOM 600 C CA . GLU A 1 79 ? 43.593 -33.334 -25.303 1.00 36.88 79 GLU A CA 1
ATOM 601 C C . GLU A 1 79 ? 43.054 -34.761 -25.149 1.00 36.88 79 GLU A C 1
ATOM 603 O O . GLU A 1 79 ? 43.354 -35.396 -24.126 1.00 36.88 79 GLU A O 1
ATOM 608 N N . PRO A 1 80 ? 42.256 -35.289 -26.096 1.00 36.75 80 PRO A N 1
ATOM 609 C CA . PRO A 1 80 ? 41.882 -36.688 -26.058 1.00 36.75 80 PRO A CA 1
ATOM 610 C C . PRO A 1 80 ? 43.168 -37.502 -26.215 1.00 36.75 80 PRO A C 1
ATOM 612 O O . PRO A 1 80 ? 43.615 -37.807 -27.318 1.00 36.75 80 PRO A O 1
ATOM 615 N N . ARG A 1 81 ? 43.803 -37.827 -25.086 1.00 43.03 81 ARG A N 1
ATOM 616 C CA . ARG A 1 81 ? 44.866 -38.816 -25.010 1.00 43.03 81 ARG A CA 1
ATOM 617 C C . ARG A 1 81 ? 44.253 -40.073 -25.614 1.00 43.03 81 ARG A C 1
ATOM 619 O O . ARG A 1 81 ? 43.210 -40.510 -25.126 1.00 43.03 81 ARG A O 1
ATOM 626 N N . GLN A 1 82 ? 44.850 -40.572 -26.702 1.00 42.41 82 GLN A N 1
ATOM 627 C CA . GLN A 1 82 ? 44.427 -41.792 -27.394 1.00 42.41 82 GLN A CA 1
ATOM 628 C C . GLN A 1 82 ? 43.936 -42.801 -26.361 1.00 42.41 82 GLN A C 1
ATOM 630 O O . GLN A 1 82 ? 44.694 -43.145 -25.448 1.00 42.41 82 GLN A O 1
ATOM 635 N N . LEU A 1 83 ? 42.665 -43.212 -26.461 1.00 43.00 83 LEU A N 1
ATOM 636 C CA . LEU A 1 83 ? 42.164 -44.281 -25.610 1.00 43.00 83 LEU A CA 1
ATOM 637 C C . LEU A 1 83 ? 43.102 -45.478 -25.815 1.00 43.00 83 LEU A C 1
ATOM 639 O O . LEU A 1 83 ? 43.240 -45.931 -26.955 1.00 43.00 83 LEU A O 1
ATOM 643 N N . PRO A 1 84 ? 43.756 -45.991 -24.757 1.00 43.91 84 PRO A N 1
ATOM 644 C CA . PRO A 1 84 ? 44.365 -47.305 -24.830 1.00 43.91 84 PRO A CA 1
ATOM 645 C C . PRO A 1 84 ? 43.274 -48.285 -25.262 1.00 43.91 84 PRO A C 1
ATOM 647 O O . PRO A 1 84 ? 42.143 -48.197 -24.782 1.00 43.91 84 PRO A O 1
ATOM 650 N N . SER A 1 85 ? 43.608 -49.212 -26.153 1.00 50.75 85 SER A N 1
ATOM 651 C CA . SER A 1 85 ? 42.686 -50.196 -26.739 1.00 50.75 85 SER A CA 1
ATOM 652 C C . SER A 1 85 ? 42.016 -51.139 -25.723 1.00 50.75 85 SER A C 1
ATOM 654 O O . SER A 1 85 ? 41.202 -51.971 -26.113 1.00 50.75 85 SER A O 1
ATOM 656 N N . ASP A 1 86 ? 42.300 -50.979 -24.430 1.00 51.12 86 ASP A N 1
ATOM 657 C CA . ASP A 1 86 ? 41.807 -51.803 -23.335 1.00 51.12 86 ASP A CA 1
ATOM 658 C C . ASP A 1 86 ? 40.892 -50.973 -22.418 1.00 51.12 86 ASP A C 1
ATOM 660 O O . ASP A 1 86 ? 41.274 -50.505 -21.343 1.00 51.12 86 ASP A O 1
ATOM 664 N N . VAL A 1 87 ? 39.643 -50.763 -22.844 1.00 46.25 87 VAL A N 1
ATOM 665 C CA . VAL A 1 87 ? 38.614 -50.147 -21.994 1.00 46.25 87 VAL A CA 1
ATOM 666 C C . VAL A 1 87 ? 38.099 -51.195 -21.010 1.00 46.25 87 VAL A C 1
ATOM 668 O O . VAL A 1 87 ? 37.154 -51.933 -21.285 1.00 46.25 87 VAL A O 1
ATOM 671 N N . ARG A 1 88 ? 38.716 -51.250 -19.829 1.00 50.72 88 ARG A N 1
ATOM 672 C CA . ARG A 1 88 ? 38.130 -51.915 -18.659 1.00 50.72 88 ARG A CA 1
ATOM 673 C C . ARG A 1 88 ? 38.421 -51.190 -17.351 1.00 50.72 88 ARG A C 1
ATOM 675 O O . ARG A 1 88 ? 38.595 -51.826 -16.327 1.00 50.72 88 ARG A O 1
ATOM 682 N N . GLU A 1 89 ? 38.420 -49.861 -17.367 1.00 48.84 89 GLU A N 1
ATOM 683 C CA . GLU A 1 89 ? 38.211 -49.090 -16.141 1.00 48.84 89 GLU A CA 1
ATOM 684 C C . GLU A 1 89 ? 37.728 -47.680 -16.484 1.00 48.84 89 GLU A C 1
ATOM 686 O O . GLU A 1 89 ? 38.440 -46.892 -17.108 1.00 48.84 89 GLU A O 1
ATOM 691 N N . ALA A 1 90 ? 36.486 -47.369 -16.111 1.00 44.84 90 ALA A N 1
ATOM 692 C CA . ALA A 1 90 ? 35.947 -46.022 -16.212 1.00 44.84 90 ALA A CA 1
ATOM 693 C C . ALA A 1 90 ? 36.651 -45.151 -15.166 1.00 44.84 90 ALA A C 1
ATOM 695 O O . ALA A 1 90 ? 36.227 -45.071 -14.014 1.00 44.84 90 ALA A O 1
ATOM 696 N N . ARG A 1 91 ? 37.761 -44.515 -15.551 1.00 50.72 91 ARG A N 1
ATOM 697 C CA . ARG A 1 91 ? 38.314 -43.432 -14.738 1.00 50.72 91 ARG A CA 1
ATOM 698 C C . ARG A 1 91 ? 37.309 -42.278 -14.729 1.00 50.72 91 ARG A C 1
ATOM 700 O O . ARG A 1 91 ? 36.751 -41.974 -15.786 1.00 50.72 91 ARG A O 1
ATOM 707 N N . PRO A 1 92 ? 37.076 -41.632 -13.575 1.00 44.75 92 PRO A N 1
ATOM 708 C CA . PRO A 1 92 ? 36.228 -40.453 -13.519 1.00 44.75 92 PRO A CA 1
ATOM 709 C C . PRO A 1 92 ? 36.790 -39.402 -14.478 1.00 44.75 92 PRO A C 1
ATOM 711 O O . PRO A 1 92 ? 37.967 -39.041 -14.397 1.00 44.75 92 PRO A O 1
ATOM 714 N N . VAL A 1 93 ? 35.951 -38.953 -15.414 1.00 49.84 93 VAL A N 1
ATOM 715 C CA . VAL A 1 93 ? 36.239 -37.783 -16.245 1.00 49.84 93 VAL A CA 1
ATOM 716 C C . VAL A 1 93 ? 36.519 -36.636 -15.270 1.00 49.84 93 VAL A C 1
ATOM 718 O O . VAL A 1 93 ? 35.697 -36.431 -14.371 1.00 49.84 93 VAL A O 1
ATOM 721 N N . PRO A 1 94 ? 37.666 -35.934 -15.362 1.00 50.19 94 PRO A N 1
ATOM 722 C CA . PRO A 1 94 ? 37.918 -34.795 -14.492 1.00 50.19 94 PRO A CA 1
ATOM 723 C C . PRO A 1 94 ? 36.733 -33.839 -14.614 1.00 50.19 94 PRO A C 1
ATOM 725 O O . PRO A 1 94 ? 36.315 -33.508 -15.725 1.00 50.19 94 PRO A O 1
ATOM 728 N N . ALA A 1 95 ? 36.147 -33.471 -13.472 1.00 45.75 95 ALA A N 1
ATOM 729 C CA . ALA A 1 95 ? 35.042 -32.531 -13.434 1.00 45.75 95 ALA A CA 1
ATOM 730 C C . ALA A 1 95 ? 35.496 -31.261 -14.156 1.00 45.75 95 ALA A C 1
ATOM 732 O O . ALA A 1 95 ? 36.455 -30.616 -13.733 1.00 45.75 95 ALA A O 1
ATOM 733 N N . VAL A 1 96 ? 34.848 -30.950 -15.278 1.00 51.81 96 VAL A N 1
ATOM 734 C CA . VAL A 1 96 ? 35.035 -29.672 -15.956 1.00 51.81 96 VAL A CA 1
ATOM 735 C C . VAL A 1 96 ? 34.595 -28.622 -14.944 1.00 51.81 96 VAL A C 1
ATOM 737 O O . VAL A 1 96 ? 33.412 -28.563 -14.606 1.00 51.81 96 VAL A O 1
ATOM 740 N N . GLU A 1 97 ? 35.549 -27.870 -14.389 1.00 47.91 97 GLU A N 1
ATOM 741 C CA . GLU A 1 97 ? 35.227 -26.745 -13.515 1.00 47.91 97 GLU A CA 1
ATOM 742 C C . GLU A 1 97 ? 34.215 -25.854 -14.247 1.00 47.91 97 GLU A C 1
ATOM 744 O O . GLU A 1 97 ? 34.391 -25.594 -15.446 1.00 47.91 97 GLU A O 1
ATOM 749 N N . PRO A 1 98 ? 33.127 -25.428 -13.578 1.00 48.25 98 PRO A N 1
ATOM 750 C CA . PRO A 1 98 ? 32.160 -24.547 -14.208 1.00 48.25 98 PRO A CA 1
ATOM 751 C C . PRO A 1 98 ? 32.907 -23.314 -14.741 1.00 48.25 98 PRO A C 1
ATOM 753 O O . PRO A 1 98 ? 33.753 -22.769 -14.023 1.00 48.25 98 PRO A O 1
ATOM 756 N N . PRO A 1 99 ? 32.645 -22.884 -15.991 1.00 57.06 99 PRO A N 1
ATOM 757 C CA . PRO A 1 99 ? 33.298 -21.713 -16.553 1.00 57.06 99 PRO A CA 1
ATOM 758 C C . PRO A 1 99 ? 33.183 -20.534 -15.592 1.00 57.06 99 PRO A C 1
ATOM 760 O O . PRO A 1 99 ? 32.110 -20.288 -15.040 1.00 57.06 99 PRO A O 1
ATOM 763 N N . ARG A 1 100 ? 34.290 -19.813 -15.389 1.00 64.38 100 ARG A N 1
ATOM 764 C CA . ARG A 1 100 ? 34.306 -18.580 -14.595 1.00 64.38 100 ARG A CA 1
ATOM 765 C C . ARG A 1 100 ? 33.163 -17.668 -15.056 1.00 64.38 100 ARG A C 1
ATOM 767 O O . ARG A 1 100 ? 33.043 -17.385 -16.246 1.00 64.38 100 ARG A O 1
ATOM 774 N N . GLU A 1 101 ? 32.346 -17.193 -14.120 1.00 60.69 101 GLU A N 1
ATOM 775 C CA . GLU A 1 101 ? 31.313 -16.199 -14.412 1.00 60.69 101 GLU A CA 1
ATOM 776 C C . GLU A 1 101 ? 31.969 -14.863 -14.798 1.00 60.69 101 GLU A C 1
ATOM 778 O O . GLU A 1 101 ? 32.656 -14.231 -13.995 1.00 60.69 101 GLU A O 1
ATOM 783 N N . PHE A 1 102 ? 31.764 -14.441 -16.048 1.00 65.50 102 PHE A N 1
ATOM 784 C CA . PHE A 1 102 ? 32.286 -13.199 -16.626 1.00 65.50 102 PHE A CA 1
ATOM 785 C C . PHE A 1 102 ? 31.433 -11.987 -16.208 1.00 65.50 102 PHE A C 1
ATOM 787 O O . PHE A 1 102 ? 30.736 -11.387 -17.027 1.00 65.50 102 PHE A O 1
ATOM 794 N N . THR A 1 103 ? 31.411 -11.661 -14.914 1.00 67.06 103 THR A N 1
ATOM 795 C CA . THR A 1 103 ? 30.544 -10.605 -14.349 1.00 67.06 103 THR A CA 1
ATOM 796 C C . THR A 1 103 ? 31.284 -9.309 -14.004 1.00 67.06 103 THR A C 1
ATOM 798 O O . THR A 1 103 ? 30.640 -8.314 -13.657 1.00 67.06 103 THR A O 1
ATOM 801 N N . GLY A 1 104 ? 32.616 -9.286 -14.128 1.00 75.94 104 GLY A N 1
ATOM 802 C CA . GLY A 1 104 ? 33.439 -8.120 -13.812 1.00 75.94 104 GLY A CA 1
ATOM 803 C C . GLY A 1 104 ? 33.254 -6.949 -14.785 1.00 75.94 104 GLY A C 1
ATOM 804 O O . GLY A 1 104 ? 32.828 -7.112 -15.929 1.00 75.94 104 GLY A O 1
ATOM 805 N N . GLU A 1 105 ? 33.615 -5.740 -14.343 1.00 75.38 105 GLU A N 1
ATOM 806 C CA . GLU A 1 105 ? 33.658 -4.551 -15.211 1.00 75.38 105 GLU A CA 1
ATOM 807 C C . GLU A 1 105 ? 34.611 -4.754 -16.401 1.00 75.38 105 GLU A C 1
ATOM 809 O O . GLU A 1 105 ? 34.275 -4.417 -17.539 1.00 75.38 105 GLU A O 1
ATOM 814 N N . ASP A 1 106 ? 35.751 -5.397 -16.147 1.00 81.56 106 ASP A N 1
ATOM 815 C CA . ASP A 1 106 ? 36.736 -5.761 -17.165 1.00 81.56 106 ASP A CA 1
ATOM 816 C C . ASP A 1 106 ? 36.166 -6.769 -18.170 1.00 81.56 106 ASP A C 1
ATOM 818 O O . ASP A 1 106 ? 36.350 -6.604 -19.374 1.00 81.56 106 ASP A O 1
ATOM 822 N N . ASP A 1 107 ? 35.393 -7.756 -17.707 1.00 83.56 107 ASP A N 1
ATOM 823 C CA . ASP A 1 107 ? 34.759 -8.756 -18.573 1.00 83.56 107 ASP A CA 1
ATOM 824 C C . ASP A 1 107 ? 33.727 -8.125 -19.509 1.00 83.56 107 ASP A C 1
ATOM 826 O O . ASP A 1 107 ? 33.652 -8.475 -20.688 1.00 83.56 107 ASP A O 1
ATOM 830 N N . ARG A 1 108 ? 32.963 -7.140 -19.018 1.00 84.75 108 ARG A N 1
ATOM 831 C CA . ARG A 1 108 ? 32.009 -6.382 -19.838 1.00 84.75 108 ARG A CA 1
ATOM 832 C C . ARG A 1 108 ? 32.724 -5.543 -20.899 1.00 84.75 108 ARG A C 1
ATOM 834 O O . ARG A 1 108 ? 32.258 -5.474 -22.039 1.00 84.75 108 ARG A O 1
ATOM 841 N N . ALA A 1 109 ? 33.849 -4.923 -20.543 1.00 86.81 109 ALA A N 1
ATOM 842 C CA . ALA A 1 109 ? 34.669 -4.157 -21.478 1.00 86.81 109 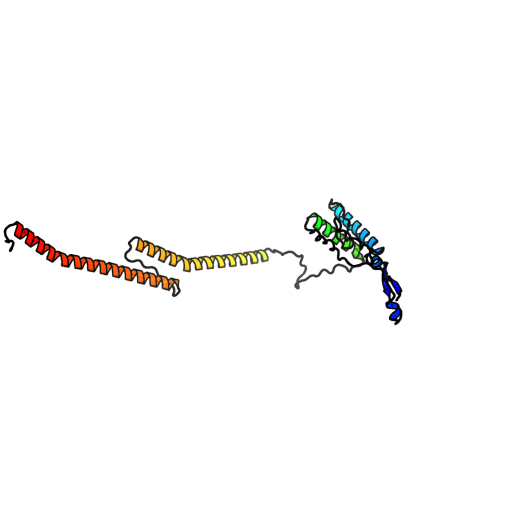ALA A CA 1
ATOM 843 C C . ALA A 1 109 ? 35.287 -5.059 -22.561 1.00 86.81 109 ALA A C 1
ATOM 845 O O . ALA A 1 109 ? 35.208 -4.736 -23.749 1.00 86.81 109 ALA A O 1
ATOM 846 N N . ILE A 1 110 ? 35.819 -6.221 -22.169 1.00 88.75 110 ILE A N 1
ATOM 847 C CA . ILE A 1 110 ? 36.353 -7.228 -23.092 1.00 88.75 110 ILE A CA 1
ATOM 848 C C . ILE A 1 110 ? 35.250 -7.742 -24.018 1.00 88.75 110 ILE A C 1
ATOM 850 O O . ILE A 1 110 ? 35.414 -7.677 -25.234 1.00 88.75 110 ILE A O 1
ATOM 854 N N . ALA A 1 111 ? 34.098 -8.155 -23.484 1.00 88.94 111 ALA A N 1
ATOM 855 C CA . ALA A 1 111 ? 32.967 -8.629 -24.281 1.00 88.94 111 ALA A CA 1
ATOM 856 C C . ALA A 1 111 ? 32.498 -7.585 -25.312 1.00 88.94 111 ALA A C 1
ATOM 858 O O . ALA A 1 111 ? 32.231 -7.924 -26.467 1.00 88.94 111 ALA A O 1
ATOM 859 N N . SER A 1 112 ? 32.455 -6.306 -24.921 1.00 91.06 112 SER A N 1
ATOM 860 C CA . SER A 1 112 ? 32.120 -5.193 -25.817 1.00 91.06 112 SER A CA 1
ATOM 861 C C . SER A 1 112 ? 33.146 -5.028 -26.949 1.00 91.06 112 SER A C 1
ATOM 863 O O . SER A 1 112 ? 32.778 -4.931 -28.126 1.00 91.06 112 SER A O 1
ATOM 865 N N . CYS A 1 113 ? 34.443 -5.075 -26.623 1.00 93.19 113 CYS A N 1
ATOM 866 C CA . CYS A 1 113 ? 35.511 -5.014 -27.620 1.00 93.19 113 CYS A CA 1
ATOM 867 C C . CYS A 1 113 ? 35.499 -6.221 -28.570 1.00 93.19 113 CYS A C 1
ATOM 869 O O . CYS A 1 113 ? 35.646 -6.037 -29.777 1.00 93.19 113 CYS A O 1
ATOM 871 N N . VAL A 1 114 ? 35.261 -7.435 -28.065 1.00 92.94 114 VAL A N 1
ATOM 872 C CA . VAL A 1 114 ? 35.136 -8.656 -28.881 1.00 92.94 114 VAL A CA 1
ATOM 873 C C . VAL A 1 114 ? 33.924 -8.570 -29.813 1.00 92.94 114 VAL A C 1
ATOM 875 O O . VAL A 1 114 ? 34.036 -8.883 -30.999 1.00 92.94 114 VAL A O 1
ATOM 878 N N . GLY A 1 115 ? 32.776 -8.099 -29.316 1.00 91.88 115 GLY A N 1
ATOM 879 C CA . GLY A 1 115 ? 31.568 -7.902 -30.124 1.00 91.88 115 GLY A CA 1
ATOM 880 C C . GLY A 1 115 ? 31.766 -6.885 -31.252 1.00 91.88 115 GLY A C 1
ATOM 881 O O . GLY A 1 115 ? 31.362 -7.128 -32.393 1.00 91.88 115 GLY A O 1
ATOM 882 N N . THR A 1 116 ? 32.456 -5.780 -30.957 1.00 91.25 116 THR A N 1
ATOM 883 C CA . THR A 1 116 ? 32.798 -4.746 -31.947 1.00 91.25 116 THR A CA 1
ATOM 884 C C . THR A 1 116 ? 33.774 -5.285 -32.992 1.00 91.25 116 THR A C 1
ATOM 886 O O . THR A 1 116 ? 33.501 -5.197 -34.187 1.00 91.25 116 THR A O 1
ATOM 889 N N . ALA A 1 117 ? 34.861 -5.924 -32.553 1.00 93.94 117 ALA A N 1
ATOM 890 C CA . ALA A 1 117 ? 35.870 -6.527 -33.422 1.00 93.94 117 ALA A CA 1
ATOM 891 C C . ALA A 1 117 ? 35.272 -7.580 -34.366 1.00 93.94 117 ALA A C 1
ATOM 893 O O . ALA A 1 117 ? 35.598 -7.623 -35.552 1.00 93.94 117 ALA A O 1
ATOM 894 N N . ARG A 1 118 ? 34.350 -8.408 -33.861 1.00 92.88 118 ARG A N 1
ATOM 895 C CA . ARG A 1 118 ? 33.636 -9.402 -34.670 1.00 92.88 118 ARG A CA 1
ATOM 896 C C . ARG A 1 118 ? 32.736 -8.742 -35.711 1.00 92.88 118 ARG A C 1
ATOM 898 O O . ARG A 1 118 ? 32.707 -9.189 -36.855 1.00 92.88 118 ARG A O 1
ATOM 905 N N . SER A 1 119 ? 32.012 -7.695 -35.323 1.00 90.06 119 SER A N 1
ATOM 906 C CA . SER A 1 119 ? 31.152 -6.942 -36.243 1.00 90.06 119 SER A CA 1
ATOM 907 C C . SER A 1 119 ? 31.973 -6.287 -37.358 1.00 90.06 119 SER A C 1
ATOM 909 O O . SER A 1 119 ? 31.599 -6.367 -38.524 1.00 90.06 119 SER A O 1
ATOM 911 N N . GLU A 1 120 ? 33.135 -5.722 -37.020 1.00 92.50 120 GLU A N 1
ATOM 912 C CA . GLU A 1 120 ? 34.084 -5.151 -37.980 1.00 92.50 120 GLU A CA 1
ATOM 913 C C . GLU A 1 120 ? 34.646 -6.218 -38.931 1.00 92.50 120 GLU A C 1
ATOM 915 O O . GLU A 1 120 ? 34.577 -6.052 -40.149 1.00 92.50 120 GLU A O 1
ATOM 920 N N . GLN A 1 121 ? 35.111 -7.355 -38.399 1.00 93.00 121 GLN A N 1
ATOM 921 C CA . GLN A 1 121 ? 35.631 -8.474 -39.193 1.00 93.00 121 GLN A CA 1
ATOM 922 C C . GLN A 1 121 ? 34.599 -9.020 -40.189 1.00 93.00 121 GLN A C 1
ATOM 924 O O . GLN A 1 121 ? 34.948 -9.390 -41.312 1.00 93.00 121 GLN A O 1
ATOM 929 N N . LEU A 1 122 ? 33.334 -9.092 -39.776 1.00 91.38 122 LEU A N 1
ATOM 930 C CA . LEU A 1 122 ? 32.257 -9.652 -40.585 1.00 91.38 122 LEU A CA 1
ATOM 931 C C . LEU A 1 122 ? 31.577 -8.626 -41.490 1.00 91.38 122 LEU A C 1
ATOM 933 O O . LEU A 1 122 ? 30.819 -9.039 -42.359 1.00 91.38 122 LEU A O 1
ATOM 937 N N . SER A 1 123 ? 31.861 -7.330 -41.341 1.00 88.44 123 SER A N 1
ATOM 938 C CA . SER A 1 123 ? 31.159 -6.232 -42.028 1.00 88.44 123 SER A CA 1
ATOM 939 C C . SER A 1 123 ? 31.090 -6.361 -43.556 1.00 88.44 123 SER A C 1
ATOM 941 O O . SER A 1 123 ? 30.120 -5.917 -44.159 1.00 88.44 123 SER A O 1
ATOM 943 N N . SER A 1 124 ? 32.081 -6.999 -44.186 1.00 89.50 124 SER A N 1
ATOM 944 C CA . SER A 1 124 ? 32.100 -7.260 -45.636 1.00 89.50 124 SER A CA 1
ATOM 945 C C . SER A 1 124 ? 31.317 -8.510 -46.067 1.00 89.50 124 SER A C 1
ATOM 947 O O . SER A 1 124 ? 31.051 -8.687 -47.253 1.00 89.50 124 SER A O 1
ATOM 949 N N . TYR A 1 125 ? 30.949 -9.371 -45.117 1.00 89.75 125 TYR A N 1
ATOM 950 C CA . TYR A 1 125 ? 30.267 -10.651 -45.337 1.00 89.75 125 TYR A CA 1
ATOM 951 C C . TYR A 1 125 ? 28.819 -10.665 -44.833 1.00 89.75 125 TYR A C 1
ATOM 953 O O . TYR A 1 125 ? 28.063 -11.568 -45.190 1.00 89.75 125 TYR A O 1
ATOM 961 N N . VAL A 1 126 ? 28.431 -9.705 -43.992 1.00 87.62 126 VAL A N 1
ATOM 962 C CA . VAL A 1 126 ? 27.063 -9.563 -43.478 1.00 87.62 126 VAL A CA 1
ATOM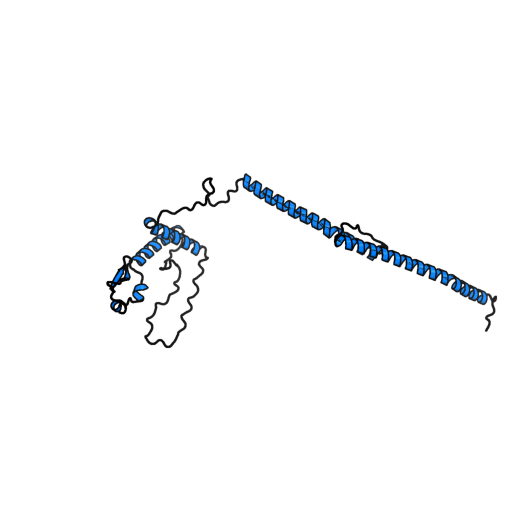 963 C C . VAL A 1 126 ? 26.362 -8.391 -44.152 1.00 87.62 126 VAL A C 1
ATOM 965 O O . VAL A 1 126 ? 26.989 -7.395 -44.504 1.00 87.62 126 VAL A O 1
ATOM 968 N N . ALA A 1 127 ? 25.047 -8.506 -44.338 1.00 83.06 127 ALA A N 1
ATOM 969 C CA . ALA A 1 127 ? 24.239 -7.386 -44.803 1.00 83.06 127 ALA A CA 1
ATOM 970 C C . ALA A 1 127 ? 24.310 -6.221 -43.801 1.00 83.06 127 ALA A C 1
ATOM 972 O O . ALA A 1 127 ? 24.547 -6.429 -42.607 1.00 83.06 127 ALA A O 1
ATOM 973 N N . SER A 1 128 ? 24.076 -4.997 -44.283 1.00 76.56 128 SER A N 1
ATOM 974 C CA . SER A 1 128 ? 23.951 -3.827 -43.413 1.00 76.56 128 SER A CA 1
ATOM 975 C C . SER A 1 128 ? 22.940 -4.101 -42.287 1.00 76.56 128 SER A C 1
ATOM 977 O O . SER A 1 128 ? 21.944 -4.787 -42.537 1.00 76.56 128 SER A O 1
ATOM 979 N N . PRO A 1 129 ? 23.170 -3.598 -41.058 1.00 70.69 129 PRO A N 1
ATOM 980 C CA . PRO A 1 129 ? 22.299 -3.881 -39.924 1.00 70.69 129 PRO A CA 1
ATOM 981 C C . PRO A 1 129 ? 20.837 -3.577 -40.256 1.00 70.69 129 PRO A C 1
ATOM 983 O O . PRO A 1 129 ? 20.499 -2.452 -40.628 1.00 70.69 129 PRO A O 1
ATOM 986 N N . ALA A 1 130 ? 19.965 -4.573 -40.106 1.00 76.94 130 ALA A N 1
ATOM 987 C CA . ALA A 1 130 ? 18.530 -4.348 -40.149 1.00 76.94 130 ALA A CA 1
ATOM 988 C C . ALA A 1 130 ? 18.122 -3.661 -38.840 1.00 76.94 130 ALA A C 1
ATOM 990 O O . ALA A 1 130 ? 18.034 -4.298 -37.789 1.00 76.94 130 ALA A O 1
ATOM 991 N N . LEU A 1 131 ? 17.911 -2.348 -38.890 1.00 72.94 131 LEU A N 1
ATOM 992 C CA . LEU A 1 131 ? 17.297 -1.619 -37.786 1.00 72.94 131 LEU A CA 1
ATOM 993 C C . LEU A 1 131 ? 15.802 -1.961 -37.778 1.00 72.94 131 LEU A C 1
ATOM 995 O O . LEU A 1 131 ? 15.040 -1.484 -38.618 1.00 72.94 131 LEU A O 1
ATOM 999 N N . LEU A 1 132 ? 15.389 -2.836 -36.859 1.00 66.12 132 LEU A N 1
ATOM 1000 C CA . LEU A 1 132 ? 13.977 -3.126 -36.622 1.00 66.12 132 LEU A CA 1
ATOM 1001 C C . LEU A 1 132 ? 13.363 -1.943 -35.864 1.00 66.12 132 LEU A C 1
ATOM 1003 O O . LEU A 1 132 ? 13.442 -1.865 -34.639 1.00 66.12 132 LEU A O 1
ATOM 1007 N N . PHE A 1 133 ? 12.757 -1.018 -36.601 1.00 57.53 133 PHE A N 1
ATOM 1008 C CA . PHE A 1 133 ? 11.946 0.042 -36.018 1.00 57.53 133 PHE A CA 1
ATOM 1009 C C . PHE A 1 133 ? 10.544 -0.506 -35.757 1.00 57.53 133 PHE A C 1
ATOM 1011 O O . PHE A 1 133 ? 9.737 -0.635 -36.675 1.00 57.53 133 PHE A O 1
ATOM 1018 N N . ILE A 1 134 ? 10.251 -0.846 -34.503 1.00 63.81 134 ILE A N 1
ATOM 1019 C CA . ILE A 1 134 ? 8.869 -1.056 -34.063 1.00 63.81 134 ILE A CA 1
ATOM 1020 C C . ILE A 1 134 ? 8.278 0.342 -33.855 1.00 63.81 134 ILE A C 1
ATOM 1022 O O . ILE A 1 134 ? 8.379 0.910 -32.772 1.00 63.81 134 ILE A O 1
ATOM 1026 N N . GLY A 1 135 ? 7.778 0.937 -34.937 1.00 51.94 135 GLY A N 1
ATOM 1027 C CA . GLY A 1 135 ? 7.123 2.243 -34.929 1.00 51.94 135 GLY A CA 1
ATOM 1028 C C . GLY A 1 135 ? 5.601 2.109 -34.934 1.00 51.94 135 GLY A C 1
ATOM 1029 O O . GLY A 1 135 ? 5.054 1.290 -35.666 1.00 51.94 135 GLY A O 1
ATOM 1030 N N . ASP A 1 136 ? 4.939 2.934 -34.127 1.00 61.41 136 ASP A N 1
ATOM 1031 C CA . ASP A 1 136 ? 3.596 3.453 -34.415 1.00 61.41 136 ASP A CA 1
ATOM 1032 C C . ASP A 1 136 ? 3.710 4.498 -35.552 1.00 61.41 136 ASP A C 1
ATOM 1034 O O . ASP A 1 136 ? 4.814 4.983 -35.813 1.00 61.41 136 ASP A O 1
ATOM 1038 N N . GLU A 1 137 ? 2.620 4.836 -36.249 1.00 52.75 137 GLU A N 1
ATOM 1039 C CA . GLU A 1 137 ? 2.581 5.565 -37.542 1.00 52.75 137 GLU A CA 1
ATOM 1040 C C . GLU A 1 137 ? 3.210 6.985 -37.559 1.00 52.75 137 GLU A C 1
ATOM 1042 O O . GLU A 1 137 ? 3.160 7.684 -38.572 1.00 52.75 137 GLU A O 1
ATOM 1047 N N . GLY A 1 138 ? 3.877 7.425 -36.491 1.00 60.22 138 GLY A N 1
ATOM 1048 C CA . GLY A 1 138 ? 4.574 8.706 -36.399 1.00 60.22 138 GLY A CA 1
ATOM 1049 C C . GLY A 1 138 ? 6.016 8.592 -35.898 1.00 60.22 138 GLY A C 1
ATOM 1050 O O . GLY A 1 138 ? 6.276 8.871 -34.739 1.00 60.22 138 GLY A O 1
ATOM 1051 N N . GLY A 1 139 ? 6.950 8.245 -36.789 1.00 50.47 139 GLY A N 1
ATOM 1052 C CA . GLY A 1 139 ? 8.341 8.738 -36.817 1.00 50.47 139 GLY A CA 1
ATOM 1053 C C . GLY A 1 139 ? 9.244 8.638 -35.568 1.00 50.47 139 GLY A C 1
ATOM 1054 O O . GLY A 1 139 ? 9.143 9.428 -34.641 1.00 50.47 139 GLY A O 1
ATOM 1055 N N . ALA A 1 140 ? 10.277 7.792 -35.688 1.00 53.53 140 ALA A N 1
ATOM 1056 C CA . ALA A 1 140 ? 11.567 7.816 -34.975 1.00 53.53 140 ALA A CA 1
ATOM 1057 C C . ALA A 1 140 ? 11.546 7.743 -33.432 1.00 53.53 140 ALA A C 1
ATOM 1059 O O . ALA A 1 140 ? 11.700 8.741 -32.733 1.00 53.53 140 ALA A O 1
ATOM 1060 N N . THR A 1 141 ? 11.536 6.524 -32.889 1.00 51.94 141 THR A N 1
ATOM 1061 C CA . THR A 1 141 ? 11.858 6.286 -31.475 1.00 51.94 141 THR A CA 1
ATOM 1062 C C . THR A 1 141 ? 13.347 5.986 -31.296 1.00 51.94 141 THR A C 1
ATOM 1064 O O . THR A 1 141 ? 13.821 4.886 -31.589 1.00 51.94 141 THR A O 1
ATOM 1067 N N . VAL A 1 142 ? 14.084 6.949 -30.745 1.00 56.62 142 VAL A N 1
ATOM 1068 C CA . VAL A 1 142 ? 15.215 6.637 -29.857 1.00 56.62 142 VAL A CA 1
ATOM 1069 C C . VAL A 1 142 ? 14.633 5.831 -28.683 1.00 56.62 142 VAL A C 1
ATOM 1071 O O . VAL A 1 142 ? 13.563 6.207 -28.203 1.00 56.62 142 VAL A O 1
ATOM 1074 N N . PRO A 1 143 ? 15.254 4.735 -28.203 1.00 51.25 143 PRO A N 1
ATOM 1075 C CA . PRO A 1 143 ? 14.804 4.059 -26.990 1.00 51.25 143 PRO A CA 1
ATOM 1076 C C . PRO A 1 143 ? 15.067 4.979 -25.792 1.00 51.25 143 PRO A C 1
ATOM 1078 O O . PRO A 1 143 ? 16.113 4.939 -25.152 1.00 51.25 143 PRO A O 1
ATOM 1081 N N . GLY A 1 144 ? 14.117 5.863 -25.533 1.00 57.53 144 GLY A N 1
ATOM 1082 C CA . GLY A 1 144 ? 14.092 6.785 -24.418 1.00 57.53 144 GLY A CA 1
ATOM 1083 C C . GLY A 1 144 ? 12.638 7.055 -24.077 1.00 57.53 144 GLY A C 1
ATOM 1084 O O . GLY A 1 144 ? 11.809 7.235 -24.967 1.00 57.53 144 GLY A O 1
ATOM 1085 N N . PHE A 1 145 ? 12.307 7.048 -22.789 1.00 60.72 145 PHE A N 1
ATOM 1086 C CA . PHE A 1 145 ? 11.019 7.566 -22.351 1.00 60.72 145 PHE A CA 1
ATOM 1087 C C . PHE A 1 145 ? 11.020 9.068 -22.644 1.00 60.72 145 PHE A C 1
ATOM 1089 O O . PHE A 1 145 ? 11.711 9.824 -21.962 1.00 60.72 145 PHE A O 1
ATOM 1096 N N . ASP A 1 146 ? 10.297 9.498 -23.679 1.00 60.12 146 ASP A N 1
ATOM 1097 C CA . ASP A 1 146 ? 10.098 10.920 -23.949 1.00 60.12 146 ASP A CA 1
ATOM 1098 C C . ASP A 1 146 ? 9.186 11.503 -22.857 1.00 60.12 146 ASP A C 1
ATOM 1100 O O . ASP A 1 146 ? 7.951 11.467 -22.922 1.00 60.12 146 ASP A O 1
ATOM 1104 N N . LEU A 1 147 ? 9.820 11.990 -21.789 1.00 65.19 147 LEU A N 1
ATOM 1105 C CA . LEU A 1 147 ? 9.195 12.694 -20.673 1.00 65.19 147 LEU A CA 1
ATOM 1106 C C . LEU A 1 147 ? 8.854 14.135 -21.073 1.00 65.19 147 LEU A C 1
ATOM 1108 O O . LEU A 1 147 ? 9.207 15.089 -20.375 1.00 65.19 147 LEU A O 1
ATOM 1112 N N . SER A 1 148 ? 8.138 14.301 -22.188 1.00 79.44 148 SER A N 1
ATOM 1113 C CA . SER A 1 148 ? 7.527 15.577 -22.550 1.00 79.44 148 SER A CA 1
ATOM 1114 C C . SER A 1 148 ? 6.788 16.157 -21.331 1.00 79.44 148 SER A C 1
ATOM 1116 O O . SER A 1 148 ? 6.092 15.404 -20.634 1.00 79.44 148 SER A O 1
ATOM 1118 N N . PRO A 1 149 ? 6.883 17.475 -21.054 1.00 84.00 149 PRO A N 1
ATOM 1119 C CA . PRO A 1 149 ? 6.235 18.100 -19.899 1.00 84.00 149 PRO A CA 1
ATOM 1120 C C . PRO A 1 149 ? 4.744 17.761 -19.785 1.00 84.00 149 PRO A C 1
ATOM 1122 O O . PRO A 1 149 ? 4.224 17.605 -18.682 1.00 84.00 149 PRO A O 1
ATOM 1125 N N . ALA A 1 150 ? 4.068 17.570 -20.923 1.00 84.50 150 ALA A N 1
ATOM 1126 C CA . ALA A 1 150 ? 2.669 17.164 -20.972 1.00 84.50 150 ALA A CA 1
ATOM 1127 C C . ALA A 1 150 ? 2.439 15.727 -20.466 1.00 84.50 150 ALA A C 1
ATOM 1129 O O . ALA A 1 150 ? 1.488 15.484 -19.723 1.00 84.50 150 ALA A O 1
ATOM 1130 N N . ASN A 1 151 ? 3.299 14.773 -20.833 1.00 84.19 151 ASN A N 1
ATOM 1131 C CA . ASN A 1 151 ? 3.189 13.383 -20.382 1.00 84.19 151 ASN A CA 1
ATOM 1132 C C . ASN A 1 151 ? 3.593 13.246 -18.913 1.00 84.19 151 ASN A C 1
ATOM 1134 O O . ASN A 1 151 ? 2.894 12.589 -18.144 1.00 84.19 151 ASN A O 1
ATOM 1138 N N . THR A 1 152 ? 4.648 13.945 -18.495 1.00 88.81 152 THR A N 1
ATOM 1139 C CA . THR A 1 152 ? 5.074 13.996 -17.092 1.00 88.81 152 THR A CA 1
ATOM 1140 C C . THR A 1 152 ? 3.980 14.589 -16.201 1.00 88.81 152 THR A C 1
ATOM 1142 O O . THR A 1 152 ? 3.682 14.028 -15.148 1.00 88.81 152 THR A O 1
ATOM 1145 N N . ALA A 1 153 ? 3.303 15.657 -16.643 1.00 92.00 153 ALA A N 1
ATOM 1146 C CA . ALA A 1 153 ? 2.170 16.233 -15.917 1.00 92.00 153 ALA A CA 1
ATOM 1147 C C . ALA A 1 153 ? 0.978 15.266 -15.812 1.00 92.00 153 ALA A C 1
ATOM 1149 O O . ALA A 1 153 ? 0.371 15.159 -14.748 1.00 92.00 153 ALA A O 1
ATOM 1150 N N . LYS A 1 154 ? 0.662 14.518 -16.880 1.00 90.50 154 LYS A N 1
ATOM 1151 C CA . LYS A 1 154 ? -0.392 13.486 -16.853 1.00 90.50 154 LYS A CA 1
ATOM 1152 C C . LYS A 1 154 ? -0.062 12.358 -15.876 1.00 90.50 154 LYS A C 1
ATOM 1154 O O . LYS A 1 154 ? -0.923 11.977 -15.088 1.00 90.50 154 LYS A O 1
ATOM 1159 N N . ILE A 1 155 ? 1.173 11.851 -15.898 1.00 92.38 155 ILE A N 1
ATOM 1160 C CA . ILE A 1 155 ? 1.626 10.779 -14.998 1.00 92.38 155 ILE A CA 1
ATOM 1161 C C . ILE A 1 155 ? 1.601 11.261 -13.546 1.00 92.38 155 ILE A C 1
ATOM 1163 O O . ILE A 1 155 ? 1.031 10.587 -12.690 1.00 92.38 155 ILE A O 1
ATOM 1167 N N . ALA A 1 156 ? 2.158 12.443 -13.269 1.00 95.12 156 ALA A N 1
ATOM 1168 C CA . ALA A 1 156 ? 2.148 13.029 -11.933 1.00 95.12 156 ALA A CA 1
ATOM 1169 C C . ALA A 1 156 ? 0.716 13.275 -11.434 1.00 95.12 156 ALA A C 1
ATOM 1171 O O . ALA A 1 156 ? 0.404 12.960 -10.288 1.00 95.12 156 ALA A O 1
ATOM 1172 N N . GLY A 1 157 ? -0.172 13.768 -12.302 1.00 97.00 157 GLY A N 1
ATOM 1173 C CA . GLY A 1 157 ? -1.586 13.958 -11.989 1.00 97.00 157 GLY A CA 1
ATOM 1174 C C . GLY A 1 157 ? -2.303 12.644 -11.673 1.00 97.00 157 GLY A C 1
ATOM 1175 O O . GLY A 1 157 ? -3.007 12.559 -10.669 1.00 97.00 157 GLY A O 1
ATOM 1176 N N . ALA A 1 158 ? -2.086 11.600 -12.476 1.00 96.75 158 ALA A N 1
ATOM 1177 C CA . ALA A 1 158 ? -2.665 10.280 -12.239 1.00 96.75 158 ALA A CA 1
ATOM 1178 C C . ALA A 1 158 ? -2.148 9.660 -10.931 1.00 96.75 158 ALA A C 1
ATOM 1180 O O . ALA A 1 158 ? -2.941 9.184 -10.120 1.00 96.75 158 ALA A O 1
ATOM 1181 N N . ALA A 1 159 ? -0.837 9.721 -10.687 1.00 97.25 159 ALA A N 1
ATOM 1182 C CA . ALA A 1 159 ? -0.230 9.239 -9.450 1.00 97.25 159 ALA A CA 1
ATOM 1183 C C . ALA A 1 159 ? -0.761 9.995 -8.222 1.00 97.25 159 ALA A C 1
ATOM 1185 O O . ALA A 1 159 ? -1.135 9.369 -7.230 1.00 97.25 159 ALA A O 1
ATOM 1186 N N . ALA A 1 160 ? -0.863 11.325 -8.298 1.00 98.00 160 ALA A N 1
ATOM 1187 C CA . ALA A 1 160 ? -1.417 12.148 -7.227 1.00 98.00 160 ALA A CA 1
ATOM 1188 C C . ALA A 1 160 ? -2.896 11.830 -6.963 1.00 98.00 160 ALA A C 1
ATOM 1190 O O . ALA A 1 160 ? -3.301 11.742 -5.806 1.00 98.00 160 ALA A O 1
ATOM 1191 N N . LEU A 1 161 ? -3.693 11.606 -8.012 1.00 98.12 161 LEU A N 1
ATOM 1192 C CA . LEU A 1 161 ? -5.095 11.215 -7.879 1.00 98.12 161 LEU A CA 1
ATOM 1193 C C . LEU A 1 161 ? -5.233 9.853 -7.191 1.00 98.12 161 LEU A C 1
ATOM 1195 O O . LEU A 1 161 ? -6.009 9.723 -6.248 1.00 98.12 161 LEU A O 1
ATOM 1199 N N . VAL A 1 162 ? -4.464 8.850 -7.620 1.00 98.44 162 VAL A N 1
ATOM 1200 C CA . VAL A 1 162 ? -4.472 7.520 -6.992 1.00 98.44 162 VAL A CA 1
ATOM 1201 C C . VAL A 1 162 ? -4.036 7.612 -5.529 1.00 98.44 162 VAL A C 1
ATOM 1203 O O . VAL A 1 162 ? -4.670 7.010 -4.660 1.00 98.44 162 VAL A O 1
ATOM 1206 N N . LEU A 1 163 ? -3.008 8.406 -5.224 1.00 98.31 163 LEU A N 1
ATOM 1207 C CA . LEU A 1 163 ? -2.565 8.628 -3.849 1.00 98.31 163 LEU A CA 1
ATOM 1208 C C . LEU A 1 163 ? -3.655 9.312 -3.007 1.00 98.31 163 LEU A C 1
ATOM 1210 O O . LEU A 1 163 ? -3.949 8.876 -1.898 1.00 98.31 163 LEU A O 1
ATOM 1214 N N . ALA A 1 164 ? -4.309 10.343 -3.540 1.00 98.19 164 ALA A N 1
ATOM 1215 C CA . ALA A 1 164 ? -5.396 11.030 -2.850 1.00 98.19 164 ALA A CA 1
ATOM 1216 C C . ALA A 1 164 ? -6.592 10.099 -2.591 1.00 98.19 164 ALA A C 1
ATOM 1218 O O . ALA A 1 164 ? -7.145 10.098 -1.492 1.00 98.19 164 ALA A O 1
ATOM 1219 N N . LEU A 1 165 ? -6.965 9.270 -3.571 1.00 98.25 165 LEU A N 1
ATOM 1220 C CA . LEU A 1 165 ? -8.055 8.303 -3.436 1.00 98.25 165 LEU A CA 1
ATOM 1221 C C . LEU A 1 165 ? -7.732 7.215 -2.409 1.00 98.25 165 LEU A C 1
ATOM 1223 O O . LEU A 1 165 ? -8.576 6.895 -1.576 1.00 98.25 165 LEU A O 1
ATOM 1227 N N . THR A 1 166 ? -6.516 6.670 -2.432 1.00 97.94 166 THR A N 1
ATOM 1228 C CA . THR A 1 166 ? -6.083 5.628 -1.487 1.00 97.94 166 THR A CA 1
ATOM 1229 C C . THR A 1 166 ? -5.997 6.153 -0.057 1.00 97.94 166 THR A C 1
ATOM 1231 O O . THR A 1 166 ? -6.526 5.518 0.860 1.00 97.94 166 THR A O 1
ATOM 1234 N N . VAL A 1 167 ? -5.414 7.337 0.151 1.00 97.94 167 VAL A N 1
ATOM 1235 C CA . VAL A 1 167 ? -5.394 8.000 1.464 1.00 97.94 167 VAL A CA 1
ATOM 1236 C C . VAL A 1 167 ? -6.816 8.328 1.920 1.00 97.94 167 VAL A C 1
ATOM 1238 O O . VAL A 1 167 ? -7.183 8.005 3.049 1.00 97.94 167 VAL A O 1
ATOM 1241 N N . GLY A 1 168 ? -7.646 8.899 1.044 1.00 97.81 168 GLY A N 1
ATOM 1242 C CA . GLY A 1 168 ? -9.033 9.244 1.354 1.00 97.81 168 GLY A CA 1
ATOM 1243 C C . GLY A 1 168 ? -9.871 8.028 1.757 1.00 97.81 168 GLY A C 1
ATOM 1244 O O . GLY A 1 168 ? -10.543 8.054 2.789 1.00 97.81 168 GLY A O 1
ATOM 1245 N N . ALA A 1 169 ? -9.777 6.935 0.997 1.00 96.56 169 ALA A N 1
ATOM 1246 C CA . ALA A 1 169 ? -10.442 5.674 1.311 1.00 96.56 169 ALA A CA 1
ATOM 1247 C C . ALA A 1 169 ? -9.951 5.084 2.641 1.00 96.56 169 ALA A C 1
ATOM 1249 O O . ALA A 1 169 ? -10.766 4.646 3.452 1.00 96.56 169 ALA A O 1
ATOM 1250 N N . SER A 1 170 ? -8.641 5.129 2.902 1.00 95.12 170 SER A N 1
ATOM 1251 C CA . SER A 1 170 ? -8.049 4.606 4.141 1.00 95.12 170 SER A CA 1
ATOM 1252 C C . SER A 1 170 ? -8.506 5.393 5.370 1.00 95.12 170 SER A C 1
ATOM 1254 O O . SER A 1 170 ? -8.901 4.803 6.375 1.00 95.12 170 SER A O 1
ATOM 1256 N N . VAL A 1 171 ? -8.517 6.728 5.287 1.00 96.31 171 VAL A N 1
ATOM 1257 C CA . VAL A 1 171 ? -9.005 7.604 6.365 1.00 96.31 171 VAL A CA 1
ATOM 1258 C C . VAL A 1 171 ? -10.497 7.384 6.608 1.00 96.31 171 VAL A C 1
ATOM 1260 O O . VAL A 1 171 ? -10.922 7.297 7.761 1.00 96.31 171 VAL A O 1
ATOM 1263 N N . LEU A 1 172 ? -11.298 7.247 5.547 1.00 95.06 172 LEU A N 1
ATOM 1264 C CA . LEU A 1 172 ? -12.730 6.977 5.664 1.00 95.06 172 LEU A CA 1
ATOM 1265 C C . LEU A 1 172 ? -13.003 5.611 6.308 1.00 95.06 172 LEU A C 1
ATOM 1267 O O . LEU A 1 172 ? -13.827 5.522 7.220 1.00 95.06 172 LEU A O 1
ATOM 1271 N N . ALA A 1 173 ? -12.300 4.564 5.872 1.00 91.06 173 ALA A N 1
ATOM 1272 C CA . ALA A 1 173 ? -12.407 3.225 6.445 1.00 91.06 173 ALA A CA 1
ATOM 1273 C C . ALA A 1 173 ? -11.994 3.219 7.924 1.00 91.06 173 ALA A C 1
ATOM 1275 O O . ALA A 1 173 ? -12.747 2.742 8.774 1.00 91.06 173 ALA A O 1
ATOM 1276 N N . GLY A 1 174 ? -10.859 3.842 8.259 1.00 90.94 174 GLY A N 1
ATOM 1277 C CA . GLY A 1 174 ? -10.409 3.999 9.642 1.00 90.94 174 GLY A CA 1
ATOM 1278 C C . GLY A 1 174 ? -11.423 4.756 10.503 1.00 90.94 174 GLY A C 1
ATOM 1279 O O . GLY A 1 174 ? -11.752 4.323 11.605 1.00 90.94 174 GLY A O 1
ATOM 1280 N N . ALA A 1 175 ? -12.001 5.845 9.990 1.00 90.00 175 ALA A N 1
ATOM 1281 C CA . ALA A 1 175 ? -13.019 6.606 10.708 1.00 90.00 175 ALA A CA 1
ATOM 1282 C C . ALA A 1 175 ? -14.328 5.825 10.913 1.00 90.00 175 ALA A C 1
ATOM 1284 O O . ALA A 1 175 ? -14.986 6.035 11.931 1.00 90.00 175 ALA A O 1
ATOM 1285 N N . ARG A 1 176 ? -14.712 4.940 9.983 1.00 89.81 176 ARG A N 1
ATOM 1286 C CA . ARG A 1 176 ? -15.922 4.113 10.114 1.00 89.81 176 ARG A CA 1
ATOM 1287 C C . ARG A 1 176 ? -15.739 2.887 11.003 1.00 89.81 176 ARG A C 1
ATOM 1289 O O . ARG A 1 176 ? -16.694 2.513 11.667 1.00 89.81 176 ARG A O 1
ATOM 1296 N N . LEU A 1 177 ? -14.540 2.310 11.059 1.00 90.56 177 LEU A N 1
ATOM 1297 C CA . LEU A 1 177 ? -14.281 1.086 11.824 1.00 90.56 177 LEU A CA 1
ATOM 1298 C C . LEU A 1 177 ? -13.697 1.362 13.215 1.00 90.56 177 LEU A C 1
ATOM 1300 O O . LEU A 1 177 ? -14.163 0.814 14.208 1.00 90.56 177 LEU A O 1
ATOM 1304 N N . VAL A 1 178 ? -12.697 2.240 13.319 1.00 92.31 178 VAL A N 1
ATOM 1305 C CA . VAL A 1 178 ? -11.924 2.425 14.562 1.00 92.31 178 VAL A CA 1
ATOM 1306 C C . VAL A 1 178 ? -12.634 3.355 15.547 1.00 92.31 178 VAL A C 1
ATOM 1308 O O . VAL A 1 178 ? -12.615 3.108 16.752 1.00 92.31 178 VAL A O 1
ATOM 1311 N N . ARG A 1 179 ? -13.301 4.418 15.067 1.00 91.31 179 ARG A N 1
ATOM 1312 C CA . ARG A 1 179 ? -13.986 5.374 15.963 1.00 91.31 179 ARG A CA 1
ATOM 1313 C C . ARG A 1 179 ? -15.080 4.721 16.822 1.00 91.31 179 ARG A C 1
ATOM 1315 O O . ARG A 1 179 ? -15.083 4.997 18.022 1.00 91.31 179 ARG A O 1
ATOM 1322 N N . PRO A 1 180 ? -15.988 3.877 16.286 1.00 92.06 180 PRO A N 1
ATOM 1323 C CA . PRO A 1 180 ? -16.992 3.208 17.115 1.00 92.06 180 PRO A CA 1
ATOM 1324 C C . PRO A 1 180 ? -16.372 2.253 18.139 1.00 92.06 180 PRO A C 1
ATOM 1326 O O . PRO A 1 180 ? -16.833 2.203 19.276 1.00 92.06 180 PRO A O 1
ATOM 1329 N N . LEU A 1 181 ? -15.290 1.557 17.773 1.00 93.88 181 LEU A N 1
ATOM 1330 C CA . LEU A 1 181 ? -14.569 0.673 18.691 1.00 93.88 181 LEU A CA 1
ATOM 1331 C C . LEU A 1 181 ? -13.965 1.450 19.865 1.00 93.88 181 LEU A C 1
ATOM 1333 O O . LEU A 1 181 ? -14.175 1.070 21.011 1.00 93.88 181 LEU A O 1
ATOM 1337 N N . HIS A 1 182 ? -13.308 2.586 19.614 1.00 94.44 182 HIS A N 1
ATOM 1338 C CA . HIS A 1 182 ? -12.827 3.456 20.693 1.00 94.44 182 HIS A CA 1
ATOM 1339 C C . HIS A 1 182 ? -13.962 4.003 21.566 1.00 94.44 182 HIS A C 1
ATOM 1341 O O . HIS A 1 182 ? -13.794 4.113 22.780 1.00 94.44 182 HIS A O 1
ATOM 1347 N N . ALA A 1 183 ? -15.120 4.324 20.982 1.00 94.25 183 ALA A N 1
ATOM 1348 C CA . ALA A 1 183 ? -16.279 4.769 21.752 1.00 94.25 183 ALA A CA 1
ATOM 1349 C C . ALA A 1 183 ? -16.804 3.662 22.688 1.00 94.25 183 ALA A C 1
ATOM 1351 O O . ALA A 1 183 ? -17.095 3.945 23.850 1.00 94.25 183 ALA A O 1
ATOM 1352 N N . LEU A 1 184 ? -16.853 2.410 22.215 1.00 95.81 184 LEU A N 1
ATOM 1353 C CA . LEU A 1 184 ? -17.197 1.235 23.026 1.00 95.81 184 LEU A CA 1
ATOM 1354 C C . LEU A 1 184 ? -16.175 0.995 24.140 1.00 95.81 184 LEU A C 1
ATOM 1356 O O . LEU A 1 184 ? -16.559 0.838 25.297 1.00 95.81 184 LEU A O 1
ATOM 1360 N N . THR A 1 185 ? -14.878 1.026 23.821 1.00 96.00 185 THR A N 1
ATOM 1361 C CA . THR A 1 185 ? -13.810 0.878 24.819 1.00 96.00 185 THR A CA 1
ATOM 1362 C C . THR A 1 185 ? -13.897 1.962 25.891 1.00 96.00 185 THR A C 1
ATOM 1364 O O . THR A 1 185 ? -13.827 1.653 27.078 1.00 96.00 185 THR A O 1
ATOM 1367 N N . GLY A 1 186 ? -14.106 3.219 25.494 1.00 97.00 186 GLY A N 1
ATOM 1368 C CA . GLY A 1 186 ? -14.258 4.329 26.429 1.00 97.00 186 GLY A CA 1
ATOM 1369 C C . GLY A 1 186 ? -15.501 4.192 27.310 1.00 97.00 186 GLY A C 1
ATOM 1370 O O . GLY A 1 186 ? -15.423 4.432 28.509 1.00 97.00 186 GLY A O 1
ATOM 1371 N N . ALA A 1 187 ? -16.640 3.770 26.754 1.00 96.62 187 ALA A N 1
ATOM 1372 C CA . ALA A 1 187 ? -17.851 3.526 27.541 1.00 96.62 187 ALA A CA 1
ATOM 1373 C C . ALA A 1 187 ? -17.666 2.380 28.547 1.00 96.62 187 ALA A C 1
ATOM 1375 O O . ALA A 1 187 ? -18.031 2.520 29.711 1.00 96.62 187 ALA A O 1
ATOM 1376 N N . ALA A 1 188 ? -17.027 1.284 28.132 1.00 95.94 188 ALA A N 1
ATOM 1377 C CA . ALA A 1 188 ? -16.702 0.175 29.022 1.00 95.94 188 ALA A CA 1
ATOM 1378 C C . ALA A 1 188 ? -15.761 0.599 30.165 1.00 95.94 188 ALA A C 1
ATOM 1380 O O . ALA A 1 188 ? -15.950 0.180 31.306 1.00 95.94 188 ALA A O 1
ATOM 1381 N N . GLN A 1 189 ? -14.771 1.454 29.880 1.00 96.75 189 GLN A N 1
ATOM 1382 C CA . GLN A 1 189 ? -13.872 2.004 30.900 1.00 96.75 189 GLN A CA 1
ATOM 1383 C C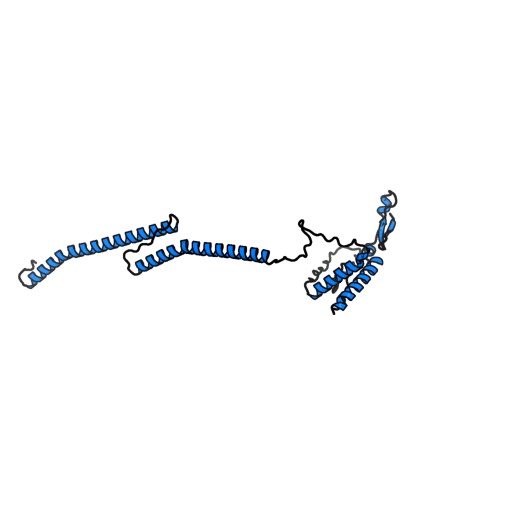 . GLN A 1 189 ? -14.621 2.869 31.915 1.00 96.75 189 GLN A C 1
ATOM 1385 O O . GLN A 1 189 ? -14.453 2.660 33.110 1.00 96.75 189 GLN A O 1
ATOM 1390 N N . ARG A 1 190 ? -15.515 3.764 31.477 1.00 94.94 190 ARG A N 1
ATOM 1391 C CA . ARG A 1 190 ? -16.300 4.578 32.420 1.00 94.94 190 ARG A CA 1
ATOM 1392 C C . ARG A 1 190 ? -17.231 3.739 33.296 1.00 94.94 190 ARG A C 1
ATOM 1394 O O . ARG A 1 190 ? -17.335 4.000 34.490 1.00 94.94 190 ARG A O 1
ATOM 1401 N N . MET A 1 191 ? -17.834 2.684 32.745 1.00 94.81 191 MET A N 1
ATOM 1402 C CA . MET A 1 191 ? -18.622 1.733 33.540 1.00 94.81 191 MET A CA 1
ATOM 1403 C C . MET A 1 191 ? -17.776 0.981 34.572 1.00 94.81 191 MET A C 1
ATOM 1405 O O . MET A 1 191 ? -18.244 0.707 35.674 1.00 94.81 191 MET A O 1
ATOM 1409 N N . ARG A 1 192 ? -16.529 0.628 34.230 1.00 94.38 192 ARG A N 1
ATOM 1410 C CA . ARG A 1 192 ? -15.579 0.046 35.190 1.00 94.38 192 ARG A CA 1
ATOM 1411 C C . ARG A 1 192 ? -15.247 1.040 36.304 1.00 94.38 192 ARG A C 1
ATOM 1413 O O . ARG A 1 192 ? -15.111 0.630 37.451 1.00 94.38 192 ARG A O 1
ATOM 1420 N N . ASP A 1 193 ? -15.144 2.319 35.965 1.00 95.31 193 ASP A N 1
ATOM 1421 C CA . ASP A 1 193 ? -14.770 3.385 36.894 1.00 95.31 193 ASP A CA 1
ATOM 1422 C C . ASP A 1 193 ? -15.964 3.895 37.739 1.00 95.31 193 ASP A C 1
ATOM 1424 O O . ASP A 1 193 ? -15.797 4.789 38.566 1.00 95.31 193 ASP A O 1
ATOM 1428 N N . GLY A 1 194 ? -17.154 3.295 37.588 1.00 91.12 194 GLY A N 1
ATOM 1429 C CA . GLY A 1 194 ? -18.309 3.501 38.471 1.00 91.12 194 GLY A CA 1
ATOM 1430 C C . GLY A 1 194 ? -19.519 4.191 37.836 1.00 91.12 194 GLY A C 1
ATOM 1431 O O . GLY A 1 194 ? -20.503 4.427 38.534 1.00 91.12 194 GLY A O 1
ATOM 1432 N N . GLU A 1 195 ? -19.491 4.505 36.536 1.00 92.62 195 GLU A N 1
ATOM 1433 C CA . GLU A 1 195 ? -20.679 4.999 35.826 1.00 92.62 195 GLU A CA 1
ATOM 1434 C C . GLU A 1 195 ? -21.742 3.881 35.747 1.00 92.62 195 GLU A C 1
ATOM 1436 O O . GLU A 1 195 ? -21.514 2.836 35.138 1.00 92.62 195 GLU A O 1
ATOM 1441 N N . GLU A 1 196 ? -22.906 4.086 36.379 1.00 87.44 196 GLU A N 1
ATOM 1442 C CA . GLU A 1 196 ? -23.956 3.058 36.516 1.00 87.44 196 GLU A CA 1
ATOM 1443 C C . GLU A 1 196 ? -24.559 2.646 35.162 1.00 87.44 196 GLU A C 1
ATOM 1445 O O . GLU A 1 196 ? -24.894 1.479 34.953 1.00 87.44 196 GLU A O 1
ATOM 1450 N N . HIS A 1 197 ? -24.634 3.583 34.213 1.00 91.56 197 HIS A N 1
ATOM 1451 C CA . HIS A 1 197 ? -25.112 3.331 32.860 1.00 91.56 197 HIS A CA 1
ATOM 1452 C C . HIS A 1 197 ? -24.344 4.165 31.833 1.00 91.56 197 HIS A C 1
ATOM 1454 O O . HIS A 1 197 ? -24.292 5.387 31.935 1.00 91.56 197 HIS A O 1
ATOM 1460 N N . ALA A 1 198 ? -23.810 3.513 30.800 1.00 93.19 198 ALA A N 1
ATOM 1461 C CA . ALA A 1 198 ? -23.202 4.179 29.651 1.00 93.19 198 ALA A CA 1
ATOM 1462 C C . ALA A 1 198 ? -23.833 3.686 28.342 1.00 93.19 198 ALA A C 1
ATOM 1464 O O . ALA A 1 198 ? -24.113 2.495 28.196 1.00 93.19 198 ALA A O 1
ATOM 1465 N N . SER A 1 199 ? -24.017 4.585 27.373 1.00 92.62 199 SER A N 1
ATOM 1466 C CA . SER A 1 199 ? -24.519 4.246 26.038 1.00 92.62 199 SER A CA 1
ATOM 1467 C C . SER A 1 199 ? -23.566 4.702 24.935 1.00 92.62 199 SER A C 1
ATOM 1469 O O . SER A 1 199 ? -22.778 5.639 25.098 1.00 92.62 199 SER A O 1
ATOM 1471 N N . VAL A 1 200 ? -23.622 4.006 23.801 1.00 95.81 200 VAL A N 1
ATOM 1472 C CA . VAL A 1 200 ? -22.787 4.256 22.623 1.00 95.81 200 VAL A CA 1
ATOM 1473 C C . VAL A 1 200 ? -23.690 4.353 21.390 1.00 95.81 200 VAL A C 1
ATOM 1475 O O . VAL A 1 200 ? -24.626 3.560 21.263 1.00 95.81 200 VAL A O 1
ATOM 1478 N N . PRO A 1 201 ? -23.465 5.311 20.470 1.00 92.50 201 PRO A N 1
ATOM 1479 C CA . PRO A 1 201 ? -24.310 5.457 19.290 1.00 92.50 201 PRO A CA 1
ATOM 1480 C C . PRO A 1 201 ? -24.211 4.233 18.373 1.00 92.50 201 PRO A C 1
ATOM 1482 O O . PRO A 1 201 ? -23.129 3.908 17.882 1.00 92.50 201 PRO A O 1
ATOM 1485 N N . VAL A 1 202 ? -25.356 3.611 18.089 1.00 92.94 202 VAL A N 1
ATOM 1486 C CA . VAL A 1 202 ? -25.477 2.531 17.103 1.00 92.94 202 VAL A CA 1
ATOM 1487 C C . VAL A 1 202 ? -25.520 3.153 15.710 1.00 92.94 202 VAL A C 1
ATOM 1489 O O . VAL A 1 202 ? -26.398 3.963 15.408 1.00 92.94 202 VAL A O 1
ATOM 1492 N N . ARG A 1 203 ? -24.535 2.827 14.871 1.00 87.06 203 ARG A N 1
ATOM 1493 C CA . ARG A 1 203 ? -24.448 3.301 13.486 1.00 87.06 203 ARG A CA 1
ATOM 1494 C C . ARG A 1 203 ? -24.336 2.107 12.551 1.00 87.06 203 ARG A C 1
ATOM 1496 O O . ARG A 1 203 ? -23.396 1.338 12.692 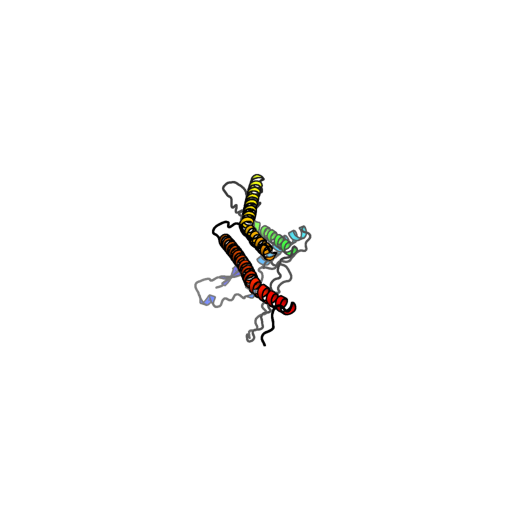1.00 87.06 203 ARG A O 1
ATOM 1503 N N . GLY A 1 204 ? -25.240 2.039 11.576 1.00 85.00 204 GLY A N 1
ATOM 1504 C CA . GLY A 1 204 ? -25.275 0.967 10.582 1.00 85.00 204 GLY A CA 1
ATOM 1505 C C . GLY A 1 204 ? -25.818 -0.354 11.132 1.00 85.00 204 GLY A C 1
ATOM 1506 O O . GLY A 1 204 ? -25.930 -0.539 12.341 1.00 85.00 204 GLY A O 1
ATOM 1507 N N . ASP A 1 205 ? -26.128 -1.265 10.212 1.00 90.31 205 ASP A N 1
ATOM 1508 C CA . ASP A 1 205 ? -26.655 -2.608 10.503 1.00 90.31 205 ASP A CA 1
ATOM 1509 C C . ASP A 1 205 ? -25.571 -3.703 10.380 1.00 90.31 205 ASP A C 1
ATOM 1511 O O . ASP A 1 205 ? -25.861 -4.894 10.230 1.00 90.31 205 ASP A O 1
ATOM 1515 N N . ASP A 1 206 ? -24.299 -3.300 10.427 1.00 92.31 206 ASP A N 1
ATOM 1516 C CA . ASP A 1 206 ? -23.131 -4.179 10.344 1.00 92.31 206 ASP A CA 1
ATOM 1517 C C . ASP A 1 206 ? -22.774 -4.826 11.700 1.00 92.31 206 ASP A C 1
ATOM 1519 O O . ASP A 1 206 ? -23.462 -4.665 12.712 1.00 92.31 206 ASP A O 1
ATOM 1523 N N . GLU A 1 207 ? -21.697 -5.614 11.726 1.00 95.06 207 GLU A N 1
ATOM 1524 C CA . GLU A 1 207 ? -21.195 -6.292 12.927 1.00 95.06 207 GLU A CA 1
ATOM 1525 C C . GLU A 1 207 ? -20.900 -5.312 14.073 1.00 95.06 207 GLU A C 1
ATOM 1527 O O . GLU A 1 207 ? -21.121 -5.645 15.239 1.00 95.06 207 GLU A O 1
ATOM 1532 N N . ILE A 1 208 ? -20.426 -4.104 13.754 1.00 94.00 208 ILE A N 1
ATOM 1533 C CA . ILE A 1 208 ? -20.068 -3.079 14.738 1.00 94.00 208 ILE A CA 1
ATOM 1534 C C . ILE A 1 208 ? -21.328 -2.423 15.304 1.00 94.00 208 ILE A C 1
ATOM 1536 O O . ILE A 1 208 ? -21.421 -2.222 16.517 1.00 94.00 208 ILE A O 1
ATOM 1540 N N . GLY A 1 209 ? -22.324 -2.146 14.459 1.00 94.56 209 GLY A N 1
ATOM 1541 C CA . GLY A 1 209 ? -23.645 -1.687 14.883 1.00 94.56 209 GLY A CA 1
ATOM 1542 C C . GLY A 1 209 ? -24.327 -2.690 15.816 1.00 94.56 209 GLY A C 1
ATOM 1543 O O . GLY A 1 209 ? -24.776 -2.321 16.904 1.00 94.56 209 GLY A O 1
ATOM 1544 N N . ARG A 1 210 ? -24.315 -3.982 15.458 1.00 95.75 210 ARG A N 1
ATOM 1545 C CA . ARG A 1 210 ? -24.854 -5.056 16.313 1.00 95.75 210 ARG A CA 1
ATOM 1546 C C . ARG A 1 210 ? -24.111 -5.166 17.645 1.00 95.75 210 ARG A C 1
ATOM 1548 O O . ARG A 1 210 ? -24.753 -5.311 18.684 1.00 95.75 210 ARG A O 1
ATOM 1555 N N . LEU A 1 211 ? -22.782 -5.037 17.643 1.00 95.56 211 LEU A N 1
ATOM 1556 C CA . LEU A 1 211 ? -21.981 -5.012 18.870 1.00 95.56 211 LEU A CA 1
ATOM 1557 C C . LEU A 1 211 ? -22.333 -3.812 19.762 1.00 95.56 211 LEU A C 1
ATOM 1559 O O . LEU A 1 211 ? -22.470 -3.967 20.974 1.00 95.56 211 LEU A O 1
ATOM 1563 N N . ALA A 1 212 ? -22.513 -2.626 19.177 1.00 96.31 212 ALA A N 1
ATOM 1564 C CA . ALA A 1 212 ? -22.910 -1.435 19.922 1.00 96.31 212 ALA A CA 1
ATOM 1565 C C . ALA A 1 212 ? -24.309 -1.581 20.542 1.00 96.31 212 ALA A C 1
ATOM 1567 O O . ALA A 1 212 ? -24.509 -1.214 21.700 1.00 96.31 212 ALA A O 1
ATOM 1568 N N . ALA A 1 213 ? -25.260 -2.169 19.810 1.00 96.56 213 ALA A N 1
ATOM 1569 C CA . ALA A 1 213 ? -26.589 -2.469 20.335 1.00 96.56 213 ALA A CA 1
ATOM 1570 C C . ALA A 1 213 ? -26.529 -3.468 21.505 1.00 96.56 213 ALA A C 1
ATOM 1572 O O . ALA A 1 213 ? -27.124 -3.218 22.553 1.00 96.56 213 ALA A O 1
ATOM 1573 N N . ALA A 1 214 ? -25.750 -4.546 21.365 1.00 96.50 214 ALA A N 1
ATOM 1574 C CA . ALA A 1 214 ? -25.552 -5.534 22.425 1.00 96.50 214 ALA A CA 1
ATOM 1575 C C . ALA A 1 214 ? -24.888 -4.931 23.678 1.00 96.50 214 ALA A C 1
ATOM 1577 O O . ALA A 1 214 ? -25.297 -5.227 24.800 1.00 96.50 214 ALA A O 1
ATOM 1578 N N . PHE A 1 215 ? -23.901 -4.043 23.504 1.00 96.69 215 PHE A N 1
ATOM 1579 C CA . PHE A 1 215 ? -23.287 -3.313 24.616 1.00 96.69 215 PHE A CA 1
ATOM 1580 C C . PHE A 1 215 ? -24.309 -2.446 25.362 1.00 96.69 215 PHE A C 1
ATOM 1582 O O . PHE A 1 215 ? -24.355 -2.470 26.593 1.00 96.69 215 PHE A O 1
ATOM 1589 N N . ASN A 1 216 ? -25.146 -1.700 24.634 1.00 96.56 216 ASN A N 1
ATOM 1590 C CA . ASN A 1 216 ? -26.169 -0.847 25.238 1.00 96.56 216 ASN A CA 1
ATOM 1591 C C . ASN A 1 216 ? -27.205 -1.664 26.027 1.00 96.56 216 ASN A C 1
ATOM 1593 O O . ASN A 1 216 ? -27.587 -1.255 27.123 1.00 96.56 216 ASN A O 1
ATOM 1597 N N . ASP A 1 217 ? -27.625 -2.821 25.508 1.00 96.75 217 ASP A N 1
ATOM 1598 C CA . ASP A 1 217 ? -28.560 -3.704 26.212 1.00 96.75 217 ASP A CA 1
ATOM 1599 C C . ASP A 1 217 ? -27.944 -4.289 27.494 1.00 96.75 217 ASP A C 1
ATOM 1601 O O . ASP A 1 217 ? -28.542 -4.200 28.568 1.00 96.75 217 ASP A O 1
ATOM 1605 N N . MET A 1 218 ? -26.696 -4.770 27.428 1.00 96.44 218 MET A N 1
ATOM 1606 C CA . MET A 1 218 ? -25.939 -5.215 28.607 1.00 96.44 218 MET A CA 1
ATOM 1607 C C . MET A 1 218 ? -25.829 -4.101 29.659 1.00 96.44 218 MET A C 1
ATOM 1609 O O . MET A 1 218 ? -26.051 -4.337 30.849 1.00 96.44 218 MET A O 1
ATOM 1613 N N . SER A 1 219 ? -25.492 -2.886 29.224 1.00 96.62 219 SER A N 1
ATOM 1614 C CA . SER A 1 219 ? -25.371 -1.702 30.078 1.00 96.62 219 SER A CA 1
ATOM 1615 C C . SER A 1 219 ? -26.691 -1.356 30.771 1.00 96.62 219 SER A C 1
ATOM 1617 O O . SER A 1 219 ? -26.719 -1.113 31.978 1.00 96.62 219 SER A O 1
ATOM 1619 N N . ALA A 1 220 ? -27.807 -1.392 30.040 1.00 96.06 220 ALA A N 1
ATOM 1620 C CA . ALA A 1 220 ? -29.135 -1.159 30.598 1.00 96.06 220 ALA A CA 1
ATOM 1621 C C . ALA A 1 220 ? -29.570 -2.284 31.552 1.00 96.06 220 ALA A C 1
ATOM 1623 O O . ALA A 1 220 ? -30.171 -2.024 32.593 1.00 96.06 220 ALA A O 1
ATOM 1624 N N . HIS A 1 221 ? -29.259 -3.541 31.226 1.00 95.38 221 HIS A N 1
ATOM 1625 C CA . HIS A 1 221 ? -29.568 -4.684 32.080 1.00 95.38 221 HIS A CA 1
ATOM 1626 C C . HIS A 1 221 ? -28.806 -4.624 33.409 1.00 95.38 221 HIS A C 1
ATOM 1628 O O . HIS A 1 221 ? -29.409 -4.820 34.461 1.00 95.38 221 HIS A O 1
ATOM 1634 N N . ARG A 1 222 ? -27.515 -4.271 33.384 1.00 95.25 222 ARG A N 1
ATOM 1635 C CA . ARG A 1 222 ? -26.711 -4.060 34.599 1.00 95.25 222 ARG A CA 1
ATOM 1636 C C . ARG A 1 222 ? -27.270 -2.956 35.492 1.00 95.25 222 ARG A C 1
ATOM 1638 O O . ARG A 1 222 ? -27.378 -3.177 36.693 1.00 95.25 222 ARG A O 1
ATOM 1645 N N . ALA A 1 223 ? -27.655 -1.816 34.918 1.00 94.62 223 ALA A N 1
ATOM 1646 C CA . ALA A 1 223 ? -28.250 -0.719 35.681 1.00 94.62 223 ALA A CA 1
ATOM 1647 C C . ALA A 1 223 ? -29.538 -1.163 36.398 1.00 94.62 223 ALA A C 1
ATOM 1649 O O . ALA A 1 223 ? -29.691 -0.938 37.595 1.00 94.62 223 ALA A O 1
ATOM 1650 N N . ARG A 1 224 ? -30.417 -1.898 35.699 1.00 95.69 224 ARG A N 1
ATOM 1651 C CA . ARG A 1 224 ? -31.636 -2.471 36.298 1.00 95.69 224 ARG A CA 1
ATOM 1652 C C . ARG A 1 224 ? -31.334 -3.444 37.442 1.00 95.69 224 ARG A C 1
ATOM 1654 O O . ARG A 1 224 ? -32.034 -3.424 38.449 1.00 95.69 224 ARG A O 1
ATOM 1661 N N . LEU A 1 225 ? -30.307 -4.286 37.307 1.00 95.94 225 LEU A N 1
ATOM 1662 C CA . LEU A 1 225 ? -29.910 -5.224 38.365 1.00 95.94 225 LEU A CA 1
ATOM 1663 C C . LEU A 1 225 ? -29.385 -4.505 39.615 1.00 95.94 225 LEU A C 1
ATOM 1665 O O . LEU A 1 225 ? -29.722 -4.901 40.729 1.00 95.94 225 LEU A O 1
ATOM 1669 N N . GLU A 1 226 ? -28.584 -3.451 39.453 1.00 94.75 226 GLU A N 1
ATOM 1670 C CA . GLU A 1 226 ? -28.106 -2.661 40.594 1.00 94.75 226 GLU A CA 1
ATOM 1671 C C . GLU A 1 226 ? -29.243 -1.883 41.267 1.00 94.75 226 GLU A C 1
ATOM 1673 O O . GLU A 1 226 ? -29.300 -1.830 42.496 1.00 94.75 226 GLU A O 1
ATOM 1678 N N . GLU A 1 227 ? -30.199 -1.349 40.503 1.00 95.56 227 GLU A N 1
ATOM 1679 C CA . GLU A 1 227 ? -31.403 -0.717 41.056 1.00 95.56 227 GLU A CA 1
ATOM 1680 C C . GLU A 1 227 ? -32.240 -1.714 41.873 1.00 95.56 227 GLU A C 1
ATOM 1682 O O . GLU A 1 227 ? -32.593 -1.439 43.022 1.00 95.56 227 GLU A O 1
ATOM 1687 N N . GLN A 1 228 ? -32.473 -2.917 41.338 1.00 96.94 228 GLN A N 1
ATOM 1688 C CA . GLN A 1 228 ? -33.167 -3.996 42.048 1.00 96.94 228 GLN A CA 1
ATOM 1689 C C . GLN A 1 228 ? -32.426 -4.425 43.317 1.00 96.94 228 GLN A C 1
ATOM 1691 O O . GLN A 1 228 ? -33.045 -4.633 44.360 1.00 96.94 228 GLN A O 1
ATOM 1696 N N . ARG A 1 229 ? -31.093 -4.518 43.259 1.00 96.50 229 ARG A N 1
ATOM 1697 C CA . ARG A 1 229 ? -30.260 -4.827 44.424 1.00 96.50 229 ARG A CA 1
ATOM 1698 C C . ARG A 1 229 ? -30.384 -3.748 45.501 1.00 96.50 229 ARG A C 1
ATOM 1700 O O . ARG A 1 229 ? -30.538 -4.085 46.673 1.00 96.50 229 ARG A O 1
ATOM 1707 N N . LYS A 1 230 ? -30.322 -2.465 45.127 1.00 95.69 230 LYS A N 1
ATOM 1708 C CA . LYS A 1 230 ? -30.480 -1.331 46.055 1.00 95.69 230 LYS A CA 1
ATOM 1709 C C . LYS A 1 230 ? -31.866 -1.342 46.709 1.00 95.69 230 LYS A C 1
ATOM 1711 O O . LYS A 1 230 ? -31.948 -1.193 47.927 1.00 95.69 230 LYS A O 1
ATOM 1716 N N . ALA A 1 231 ? -32.923 -1.572 45.927 1.00 96.38 231 ALA A N 1
ATOM 1717 C CA . ALA A 1 231 ? -34.290 -1.695 46.433 1.00 96.38 231 ALA A CA 1
ATOM 1718 C C . ALA A 1 231 ? -34.416 -2.855 47.433 1.00 96.38 231 ALA A C 1
ATOM 1720 O O . ALA A 1 231 ? -34.828 -2.639 48.568 1.00 96.38 231 ALA A O 1
ATOM 1721 N N . MET A 1 232 ? -33.925 -4.048 47.075 1.00 97.31 232 MET A N 1
ATOM 1722 C CA . MET A 1 232 ? -33.935 -5.218 47.960 1.00 97.31 232 MET A CA 1
ATOM 1723 C C . MET A 1 232 ? -33.223 -4.947 49.293 1.00 97.31 232 MET A C 1
ATOM 1725 O O . MET A 1 232 ? -33.734 -5.300 50.353 1.00 97.31 232 MET A O 1
ATOM 1729 N N . VAL A 1 233 ? -32.045 -4.314 49.266 1.00 97.06 233 VAL A N 1
ATOM 1730 C CA . VAL A 1 233 ? -31.304 -3.977 50.495 1.00 97.06 233 VAL A CA 1
ATOM 1731 C C . VAL A 1 233 ? -32.065 -2.952 51.341 1.00 97.06 233 VAL A C 1
ATOM 1733 O O . VAL A 1 233 ? -32.083 -3.073 52.566 1.00 97.06 233 VAL A O 1
ATOM 1736 N N . SER A 1 234 ? -32.707 -1.964 50.710 1.00 95.94 234 SER A N 1
ATOM 1737 C CA . SER A 1 234 ? -33.534 -0.970 51.405 1.00 95.94 234 SER A CA 1
ATOM 1738 C C . SER A 1 234 ? -34.743 -1.607 52.091 1.00 95.94 234 SER A C 1
ATOM 1740 O O . SER A 1 234 ? -35.032 -1.279 53.246 1.00 95.94 234 SER A O 1
ATOM 1742 N N . ASP A 1 235 ? -35.419 -2.525 51.402 1.00 95.94 235 ASP A N 1
ATOM 1743 C CA . ASP A 1 235 ? -36.602 -3.214 51.915 1.00 95.94 235 ASP A CA 1
ATOM 1744 C C . ASP A 1 235 ? -36.228 -4.105 53.101 1.00 95.94 235 ASP A C 1
ATOM 1746 O O . ASP A 1 235 ? -36.820 -4.000 54.174 1.00 95.94 235 ASP A O 1
ATOM 1750 N N . VAL A 1 236 ? -35.153 -4.892 52.973 1.00 96.19 236 VAL A N 1
ATOM 1751 C CA . VAL A 1 236 ? -34.627 -5.708 54.079 1.00 96.19 236 VAL A CA 1
ATOM 1752 C C . VAL A 1 236 ? -34.243 -4.837 55.280 1.00 96.19 236 VAL A C 1
ATOM 1754 O O . VAL A 1 236 ? -34.560 -5.180 56.418 1.00 96.19 236 VAL A O 1
ATOM 1757 N N . ALA A 1 237 ? -33.592 -3.691 55.058 1.00 94.69 237 ALA A N 1
ATOM 1758 C CA . ALA A 1 237 ? -33.230 -2.780 56.142 1.00 94.69 237 ALA A CA 1
ATOM 1759 C C . ALA A 1 237 ? -34.459 -2.181 56.851 1.00 94.69 237 ALA A C 1
ATOM 1761 O O . ALA A 1 237 ? -34.410 -1.949 58.061 1.00 94.69 237 ALA A O 1
ATOM 1762 N N . HIS A 1 238 ? -35.555 -1.936 56.125 1.00 94.62 238 HIS A N 1
ATOM 1763 C CA . HIS A 1 238 ? -36.814 -1.481 56.717 1.00 94.62 238 HIS A CA 1
ATOM 1764 C C . HIS A 1 238 ? -37.490 -2.576 57.544 1.00 94.62 238 HIS A C 1
ATOM 1766 O O . HIS A 1 238 ? -37.830 -2.323 58.700 1.00 94.62 238 HIS A O 1
ATOM 1772 N N . GLU A 1 239 ? -37.614 -3.787 57.002 1.00 95.75 239 GLU A N 1
ATOM 1773 C CA . GLU A 1 239 ? -38.256 -4.915 57.687 1.00 95.75 239 GLU A CA 1
ATOM 1774 C C . GLU A 1 239 ? -37.504 -5.333 58.958 1.00 95.75 239 GLU A C 1
ATOM 1776 O O . GLU A 1 239 ? -38.121 -5.719 59.947 1.00 95.75 239 GLU A O 1
ATOM 1781 N N . LEU A 1 240 ? -36.173 -5.195 58.983 1.00 96.56 240 LEU A N 1
ATOM 1782 C CA . LEU A 1 240 ? -35.363 -5.487 60.171 1.00 96.56 240 LEU A CA 1
ATOM 1783 C C . LEU A 1 240 ? -35.388 -4.377 61.231 1.00 96.56 240 LEU A C 1
ATOM 1785 O O . LEU A 1 240 ? -35.130 -4.655 62.404 1.00 96.56 240 LEU A O 1
ATOM 1789 N N . ARG A 1 241 ? -35.709 -3.126 60.871 1.00 94.19 241 ARG A N 1
ATOM 1790 C CA . ARG A 1 241 ? -35.733 -2.006 61.829 1.00 94.19 241 ARG A CA 1
ATOM 1791 C C . ARG A 1 241 ? -36.786 -2.224 62.915 1.00 94.19 241 ARG A C 1
ATOM 1793 O O . ARG A 1 241 ? -36.490 -2.045 64.091 1.00 94.19 241 ARG A O 1
ATOM 1800 N N . THR A 1 242 ? -37.984 -2.651 62.527 1.00 94.31 242 THR A N 1
ATOM 1801 C CA . THR A 1 242 ? -39.125 -2.857 63.431 1.00 94.31 242 THR A CA 1
ATOM 1802 C C . THR A 1 242 ? -38.865 -3.908 64.524 1.00 94.31 242 THR A C 1
ATOM 1804 O O . THR A 1 242 ? -38.996 -3.567 65.702 1.00 94.31 242 THR A O 1
ATOM 1807 N N . PRO A 1 243 ? -38.457 -5.161 64.218 1.00 94.75 243 PRO A N 1
ATOM 1808 C CA . PRO A 1 243 ? -38.180 -6.158 65.250 1.00 94.75 243 PRO A CA 1
ATOM 1809 C C . PRO A 1 243 ? -36.992 -5.763 66.134 1.00 94.75 243 PRO A C 1
ATOM 1811 O O . PRO A 1 243 ? -37.041 -5.990 67.340 1.00 94.75 243 PRO A O 1
ATOM 1814 N N . LEU A 1 244 ? -35.954 -5.125 65.580 1.00 94.19 244 LEU A N 1
ATOM 1815 C CA . LEU A 1 244 ? -34.818 -4.648 66.373 1.00 94.19 244 LEU A CA 1
ATOM 1816 C C . LEU A 1 244 ? -35.215 -3.526 67.340 1.00 94.19 244 LEU A C 1
ATOM 1818 O O . LEU A 1 244 ? -34.782 -3.536 68.492 1.00 94.19 244 LEU A O 1
ATOM 1822 N N . SER A 1 245 ? -36.065 -2.590 66.909 1.00 93.62 245 SER A N 1
ATOM 1823 C CA . SER A 1 245 ? -36.638 -1.564 67.787 1.00 93.62 245 SER A CA 1
ATOM 1824 C C . SER A 1 245 ? -37.482 -2.178 68.904 1.00 93.62 245 SER A C 1
ATOM 1826 O O . SER A 1 245 ? -37.368 -1.740 70.045 1.00 93.62 245 SER A O 1
ATOM 1828 N N . ASN A 1 246 ? -38.259 -3.224 68.608 1.00 93.19 246 ASN A N 1
ATOM 1829 C CA . ASN A 1 246 ? -39.026 -3.940 69.628 1.00 93.19 246 ASN A CA 1
ATOM 1830 C C . ASN A 1 246 ? -38.110 -4.618 70.654 1.00 93.19 246 ASN A C 1
ATOM 1832 O O . ASN A 1 246 ? -38.294 -4.410 71.848 1.00 93.19 246 ASN A O 1
ATOM 1836 N N . ILE A 1 247 ? -37.101 -5.381 70.212 1.00 93.75 247 ILE A N 1
ATOM 1837 C CA . ILE A 1 247 ? -36.132 -6.042 71.110 1.00 93.75 247 ILE A CA 1
ATOM 1838 C C . ILE A 1 247 ? -35.442 -5.010 72.005 1.00 93.75 247 ILE A C 1
ATOM 1840 O O . ILE A 1 247 ? -35.308 -5.220 73.208 1.00 93.75 247 ILE A O 1
ATOM 1844 N N . ARG A 1 248 ? -35.040 -3.872 71.433 1.00 92.19 248 ARG A N 1
ATOM 1845 C CA . ARG A 1 248 ? -34.441 -2.778 72.196 1.00 92.19 248 ARG A CA 1
ATOM 1846 C C . ARG A 1 248 ? -35.402 -2.204 73.240 1.00 92.19 248 ARG A C 1
ATOM 1848 O O . ARG A 1 248 ? -34.986 -2.028 74.377 1.00 92.19 248 ARG A O 1
ATOM 1855 N N . GLY A 1 249 ? -36.666 -1.978 72.884 1.00 92.25 249 GLY A N 1
ATOM 1856 C CA . GLY A 1 249 ? -37.683 -1.502 73.825 1.00 92.25 249 GLY A CA 1
ATOM 1857 C C . GLY A 1 249 ? -37.914 -2.465 74.996 1.00 92.25 249 GLY A C 1
ATOM 1858 O O . GLY A 1 249 ? -38.036 -2.020 76.132 1.00 92.25 249 GLY A O 1
ATOM 1859 N N . TRP A 1 250 ? -37.899 -3.781 74.749 1.00 91.38 250 TRP A N 1
ATOM 1860 C CA . TRP A 1 250 ? -37.978 -4.792 75.814 1.00 91.38 250 TRP A CA 1
ATOM 1861 C C . TRP A 1 250 ? -36.760 -4.769 76.742 1.00 91.38 250 TRP A C 1
ATOM 1863 O O . TRP A 1 250 ? -36.919 -4.863 77.957 1.00 91.38 250 TRP A O 1
ATOM 1873 N N . LEU A 1 251 ? -35.552 -4.620 76.189 1.00 92.38 251 LEU A N 1
ATOM 1874 C CA . LEU A 1 251 ? -34.326 -4.515 76.985 1.00 92.38 251 LEU A CA 1
ATOM 1875 C C . LEU A 1 251 ? -34.307 -3.245 77.849 1.00 92.38 251 LEU A C 1
ATOM 1877 O O . LEU A 1 251 ? -33.889 -3.309 79.002 1.00 92.38 251 LEU A O 1
ATOM 1881 N N . GLU A 1 252 ? -34.785 -2.118 77.317 1.00 90.50 252 GLU A N 1
ATOM 1882 C CA . GLU A 1 252 ? -34.918 -0.856 78.058 1.00 90.50 252 GLU A CA 1
ATOM 1883 C C . GLU A 1 252 ? -35.975 -0.982 79.177 1.00 90.50 252 GLU A C 1
ATOM 1885 O O . GLU A 1 252 ? -35.695 -0.653 80.327 1.00 90.50 252 GLU A O 1
ATOM 1890 N N . ALA A 1 253 ? -37.143 -1.576 78.899 1.00 87.75 253 ALA A N 1
ATOM 1891 C CA . ALA A 1 253 ? -38.187 -1.802 79.907 1.00 87.75 253 ALA A CA 1
ATOM 1892 C C . ALA A 1 253 ? -37.752 -2.750 81.043 1.00 87.75 253 ALA A C 1
ATOM 1894 O O . ALA A 1 253 ? -38.091 -2.519 82.206 1.00 87.75 253 ALA A O 1
ATOM 1895 N N . ALA A 1 254 ? -36.993 -3.803 80.720 1.00 86.88 254 ALA A N 1
ATOM 1896 C CA . ALA A 1 254 ? -36.418 -4.708 81.714 1.00 86.88 254 ALA A CA 1
ATOM 1897 C C . ALA A 1 254 ? -35.345 -4.010 82.569 1.00 86.88 254 ALA A C 1
ATOM 1899 O O . ALA A 1 254 ? -35.273 -4.231 83.776 1.00 86.88 254 ALA A O 1
ATOM 1900 N N . GLN A 1 255 ? -34.530 -3.136 81.966 1.00 90.06 255 GLN A N 1
ATOM 1901 C CA . GLN A 1 255 ? -33.518 -2.356 82.682 1.00 90.06 255 GLN A CA 1
ATOM 1902 C C . GLN A 1 255 ? -34.135 -1.332 83.649 1.00 90.06 255 GLN A C 1
ATOM 1904 O O . GLN A 1 255 ? -33.612 -1.148 84.747 1.00 90.06 255 GLN A O 1
ATOM 1909 N N . ASP A 1 256 ? -35.261 -0.723 83.274 1.00 88.38 256 ASP A N 1
ATOM 1910 C CA . ASP A 1 256 ? -35.983 0.259 84.094 1.00 88.38 256 ASP A CA 1
ATOM 1911 C C . ASP A 1 256 ? -36.864 -0.382 85.192 1.00 88.38 256 ASP A C 1
ATOM 1913 O O . ASP A 1 256 ? -37.532 0.325 85.948 1.00 88.38 256 ASP A O 1
ATOM 1917 N N . GLY A 1 257 ? -36.877 -1.719 85.306 1.00 79.25 257 GLY A N 1
ATOM 1918 C CA . GLY A 1 257 ? -37.679 -2.457 86.292 1.00 79.25 257 GLY A CA 1
ATOM 1919 C C . GLY A 1 257 ? -39.186 -2.441 86.009 1.00 79.25 257 GLY A C 1
ATOM 1920 O O . GLY A 1 257 ? -39.987 -2.731 86.896 1.00 79.25 257 GLY A O 1
ATOM 1921 N N . LEU A 1 258 ? -39.578 -2.078 84.784 1.00 76.62 258 LEU A N 1
ATOM 1922 C CA . LEU A 1 258 ? -40.970 -2.006 84.329 1.00 76.62 258 LEU A CA 1
ATOM 1923 C C . LEU A 1 258 ? -41.467 -3.334 83.735 1.00 76.62 258 LEU A C 1
ATOM 1925 O O . LEU A 1 258 ? -42.672 -3.502 83.544 1.00 76.62 258 LEU A O 1
ATOM 1929 N N . ALA A 1 259 ? -40.558 -4.270 83.453 1.00 66.31 259 ALA A N 1
ATOM 1930 C CA . ALA A 1 259 ? -40.857 -5.624 83.001 1.00 66.31 259 ALA A CA 1
ATOM 1931 C C . ALA A 1 259 ? -40.075 -6.644 83.844 1.00 66.31 259 ALA A C 1
ATOM 1933 O O . ALA A 1 259 ? -38.848 -6.577 83.911 1.00 66.31 259 ALA A O 1
ATOM 1934 N N . ASP A 1 260 ? -40.786 -7.580 84.477 1.00 61.56 260 ASP A N 1
ATOM 1935 C CA . ASP A 1 260 ? -40.185 -8.706 85.200 1.00 61.56 260 ASP A CA 1
ATOM 1936 C C . ASP A 1 260 ? -39.731 -9.764 84.176 1.00 61.56 260 ASP A C 1
ATOM 1938 O O . ASP A 1 260 ? -40.523 -10.121 83.294 1.00 61.56 260 ASP A O 1
ATOM 1942 N N . PRO A 1 261 ? -38.485 -10.266 84.229 1.00 57.81 261 PRO A N 1
ATOM 1943 C CA . PRO A 1 261 ? -38.089 -11.399 83.408 1.00 57.81 261 PRO A CA 1
ATOM 1944 C C . PRO A 1 261 ? -38.854 -12.642 83.888 1.00 57.81 261 PRO A C 1
ATOM 1946 O O . PRO A 1 261 ? -38.569 -13.174 84.959 1.00 57.81 261 PRO A O 1
ATOM 1949 N N . ASP A 1 262 ? -39.843 -13.084 83.111 1.00 60.66 262 ASP A N 1
ATOM 1950 C CA . ASP A 1 262 ? -40.500 -14.383 83.313 1.00 60.66 262 ASP A CA 1
ATOM 1951 C C . ASP A 1 262 ? -39.422 -15.492 83.174 1.00 60.66 262 ASP A C 1
ATOM 1953 O O . ASP A 1 262 ? -38.615 -15.404 82.239 1.00 60.66 262 ASP A O 1
ATOM 1957 N N . PRO A 1 263 ? -39.316 -16.454 84.118 1.00 53.19 263 PRO A N 1
ATOM 1958 C CA . PRO A 1 263 ? -38.227 -17.437 84.176 1.00 53.19 263 PRO A CA 1
ATOM 1959 C C . PRO A 1 263 ? -38.129 -18.396 82.981 1.00 53.19 263 PRO A C 1
ATOM 1961 O O . PRO A 1 263 ? -39.163 -18.721 82.355 1.00 53.19 263 PRO A O 1
#

Sequence (263 aa):
SDVVVGPSGRPRVQMVGNDPERALYTKCELSDLDAPTRTERKALDALNGLADACLKRQGREGVRLNRGLYWGKEIAVTEPRQLPSDVREARPVPAVEPPREFTGEDDRAIASCVGTARSEQLSSYVASPALLFIGDEGGATVPGFDLSPANTAKIAGAAALVLALTVGASVLAGARLVRPLHALTGAAQRMRDGEEHASVPVRGDDEIGRLAAAFNDMSAHRARLEEQRKAMVSDVAHELRTPLSNIRGWLEAAQDGLADPDP